Protein AF-A0A9P5LCA6-F1 (afdb_monomer)

Secondary structure (DSSP, 8-state):
-HHHHHHHHHHHTHHHHHHHTT--HHHHHHHHHHHHHHHHHHHHHHHHHHHHS-HHHHHHHHHHHHHHHHHHHHT-SSHHHHHHHHHHHHHHHHHHHHHHHHHHHHHS-TTTHHHHHHHHHHHHHHHHHHHHHHHHHHIIIIIIT---TTGGGTTHHHHHHHHHHHHHHHHHHHHHHHHHHHHTTS---GGGGHHHHHHHHHHHHHHHHHHHHH-STTS-THHHHHHHHHHHHHHHHHHHHHHHHHHHHHHHHHHHTT---

Radius of gyration: 21.6 Å; Cα contacts (8 Å, |Δi|>4): 327; chains: 1; bounding box: 55×34×64 Å

Sequence (261 aa):
MTATWASSAYSAGTTQIAEQYHVSTQVATLGTALFLFGFGIGPLLWAPLSEVYGRRFAVFVPMSIAICFSFGTATAKDFQTIMITRFFGAFFASAPVTNTGGVLGDLFSPAERGIAMAGYAMAVVSGPVIGPILGAIPIIFGEIRGWNAFVSTLPFLCILVGAILGAGANVYNQMLYNKAYHAAGDRAVPEKRLPPMMVGSVLFSGGQFLIGWTAQPEIHWIVPCIGLLLLGTGFFTIFQAALNYLLQITGFTNSLDGRAA

pLDDT: mean 85.1, std 10.66, range [38.12, 96.0]

Solvent-accessible surface area (backbone atoms only — not comparable to full-atom values): 12702 Å² total; per-residue (Å²): 66,69,54,42,21,59,47,29,23,50,61,52,42,28,64,58,51,7,62,76,64,76,44,53,55,72,60,35,46,42,44,43,50,37,19,54,49,22,36,65,52,20,37,73,54,32,45,60,47,20,71,76,72,35,58,66,59,37,26,54,55,33,41,55,52,16,50,56,23,50,51,45,41,74,70,43,90,48,68,64,48,33,40,53,23,30,20,53,18,23,23,27,35,20,17,45,68,55,41,44,64,57,52,45,59,73,74,36,56,85,83,50,29,61,48,57,51,51,53,48,50,52,48,37,55,49,15,51,71,47,19,30,58,63,40,31,40,48,44,42,35,19,68,66,58,65,37,54,77,72,64,20,50,52,57,58,52,30,27,52,52,12,32,51,50,16,50,51,53,47,52,52,50,50,54,53,46,53,55,54,26,65,73,56,72,74,47,83,62,57,71,77,45,46,62,59,29,57,53,13,49,53,37,23,54,51,9,51,50,42,30,68,73,36,53,50,70,90,45,65,72,64,54,29,39,51,13,36,19,31,28,22,20,9,50,44,26,30,56,50,34,50,53,56,35,48,57,41,52,48,54,49,53,42,56,75,70,65,68,78,120

Organism: NCBI:txid595255

Structure (mmCIF, N/CA/C/O backbone):
data_AF-A0A9P5LCA6-F1
#
_entry.id   AF-A0A9P5LCA6-F1
#
loop_
_atom_site.group_PDB
_atom_site.id
_atom_site.type_symbol
_atom_site.label_atom_id
_atom_site.label_alt_id
_atom_site.label_comp_id
_atom_site.label_asym_id
_atom_site.label_entity_id
_atom_site.label_seq_id
_atom_site.pdbx_PDB_ins_code
_atom_site.Cartn_x
_atom_site.Cartn_y
_atom_site.Cartn_z
_atom_site.occupancy
_atom_site.B_iso_or_equiv
_atom_site.auth_seq_id
_atom_site.auth_comp_id
_atom_site.auth_asym_id
_atom_site.auth_atom_id
_atom_site.pdbx_PDB_model_num
ATOM 1 N N . MET A 1 1 ? 6.794 1.326 -0.786 1.00 66.94 1 MET A N 1
ATOM 2 C CA . MET A 1 1 ? 5.489 0.653 -0.600 1.00 66.94 1 MET A CA 1
ATOM 3 C C . MET A 1 1 ? 5.072 0.551 0.869 1.00 66.94 1 MET A C 1
ATOM 5 O O . MET A 1 1 ? 3.936 0.869 1.168 1.00 66.94 1 MET A O 1
ATOM 9 N N . THR A 1 2 ? 5.945 0.148 1.800 1.00 76.50 2 THR A N 1
ATOM 10 C CA . THR A 1 2 ? 5.575 -0.079 3.219 1.00 76.50 2 THR A CA 1
ATOM 11 C C . THR A 1 2 ? 4.950 1.135 3.920 1.00 76.50 2 THR A C 1
ATOM 13 O O . THR A 1 2 ? 3.891 1.009 4.523 1.00 76.50 2 THR A O 1
ATOM 16 N N . ALA A 1 3 ? 5.547 2.326 3.806 1.00 83.25 3 ALA A N 1
ATOM 17 C CA . ALA A 1 3 ? 5.016 3.541 4.436 1.00 83.25 3 ALA A CA 1
ATOM 18 C C . ALA A 1 3 ? 3.675 3.987 3.826 1.00 83.25 3 ALA A C 1
ATOM 20 O O . ALA A 1 3 ? 2.747 4.350 4.544 1.00 83.25 3 ALA A O 1
ATOM 21 N N . THR A 1 4 ? 3.564 3.925 2.495 1.00 86.75 4 THR A N 1
ATOM 22 C CA . THR A 1 4 ? 2.358 4.336 1.761 1.00 86.75 4 THR A CA 1
ATOM 23 C C . THR A 1 4 ? 1.200 3.352 1.930 1.00 86.75 4 THR A C 1
ATOM 25 O O . THR A 1 4 ? 0.031 3.732 1.887 1.00 86.75 4 THR A O 1
ATOM 28 N N . TRP A 1 5 ? 1.521 2.087 2.192 1.00 88.62 5 TRP A N 1
ATOM 29 C CA . TRP A 1 5 ? 0.576 1.091 2.674 1.00 88.62 5 TRP A CA 1
ATOM 30 C C . TRP A 1 5 ? 0.087 1.407 4.088 1.00 88.62 5 TRP A C 1
ATOM 32 O O . TRP A 1 5 ? -1.111 1.478 4.340 1.00 88.62 5 TRP A O 1
ATOM 42 N N . ALA A 1 6 ? 1.022 1.601 5.022 1.00 86.88 6 ALA A N 1
ATOM 43 C CA . ALA A 1 6 ? 0.710 1.757 6.436 1.00 86.88 6 ALA A CA 1
ATOM 44 C C . ALA A 1 6 ? -0.183 2.975 6.718 1.00 86.88 6 ALA A C 1
ATOM 46 O O . ALA A 1 6 ? -1.006 2.920 7.634 1.00 86.88 6 ALA A O 1
ATOM 47 N N . SER A 1 7 ? -0.052 4.057 5.941 1.00 88.81 7 SER A N 1
ATOM 48 C CA . SER A 1 7 ? -0.937 5.224 6.031 1.00 88.81 7 SER A CA 1
ATOM 49 C C . SER A 1 7 ? -2.353 4.931 5.530 1.00 88.81 7 SER A C 1
ATOM 51 O O . SER A 1 7 ? -3.323 5.280 6.195 1.00 88.81 7 SER A O 1
ATOM 53 N N . SER A 1 8 ? -2.475 4.277 4.377 1.00 90.69 8 SER A N 1
ATOM 54 C CA . SER A 1 8 ? -3.749 4.080 3.683 1.00 90.69 8 SER A CA 1
ATOM 55 C C . SER A 1 8 ? -4.586 2.941 4.268 1.00 90.69 8 SER A C 1
ATOM 57 O O . SER A 1 8 ? -5.790 3.110 4.444 1.00 90.69 8 SER A O 1
ATOM 59 N N . ALA A 1 9 ? -3.972 1.823 4.660 1.00 89.25 9 ALA A N 1
ATOM 60 C CA . ALA A 1 9 ? -4.681 0.700 5.278 1.00 89.25 9 ALA A CA 1
ATOM 61 C C . ALA A 1 9 ? -5.334 1.081 6.619 1.00 89.25 9 ALA A C 1
ATOM 63 O O . ALA A 1 9 ? -6.420 0.606 6.931 1.00 89.25 9 ALA A O 1
ATOM 64 N N . TYR A 1 10 ? -4.710 1.988 7.381 1.00 90.31 10 TYR A N 1
ATOM 65 C CA . TYR A 1 10 ? -5.274 2.501 8.634 1.00 90.31 10 TYR A CA 1
ATOM 66 C C . TYR A 1 10 ? -6.600 3.238 8.412 1.00 90.31 10 TYR A C 1
ATOM 68 O O . TYR A 1 10 ? -7.525 3.094 9.205 1.00 90.31 10 TYR A O 1
ATOM 76 N N . SER A 1 11 ? -6.716 3.995 7.313 1.00 89.31 11 SER A N 1
ATOM 77 C CA . SER A 1 11 ? -7.908 4.805 7.036 1.00 89.31 11 SER A CA 1
ATOM 78 C C . SER A 1 11 ? -9.189 3.971 6.914 1.00 89.31 11 SER A C 1
ATOM 80 O O . SER A 1 11 ? -10.249 4.432 7.335 1.00 89.31 11 SER A O 1
ATOM 82 N N . ALA A 1 12 ? -9.080 2.726 6.436 1.00 89.31 12 ALA A N 1
ATOM 83 C CA . ALA A 1 12 ? -10.206 1.805 6.305 1.00 89.31 12 ALA A CA 1
ATOM 84 C C . ALA A 1 12 ? -10.814 1.397 7.657 1.00 89.31 12 ALA A C 1
ATOM 86 O O . ALA A 1 12 ? -12.008 1.134 7.719 1.00 89.31 12 ALA A O 1
ATOM 87 N N . GLY A 1 13 ? -10.008 1.379 8.725 1.00 88.00 13 GLY A N 1
ATOM 88 C CA . GLY A 1 13 ? -10.421 0.991 10.078 1.00 88.00 13 GLY A CA 1
ATOM 89 C C . GLY A 1 13 ? -10.681 2.167 11.022 1.00 88.00 13 GLY A C 1
ATOM 90 O O . GLY A 1 13 ? -10.700 1.985 12.236 1.00 88.00 13 GLY A O 1
ATOM 91 N N . THR A 1 14 ? -10.814 3.394 10.510 1.00 91.44 14 THR A N 1
ATOM 92 C CA . THR A 1 14 ? -10.908 4.593 11.366 1.00 91.44 14 THR A CA 1
ATOM 93 C C . THR A 1 14 ? -12.112 4.544 12.312 1.00 91.44 14 THR A C 1
ATOM 95 O O . THR A 1 14 ? -11.997 4.946 13.470 1.00 91.44 14 THR A O 1
ATOM 98 N N . THR A 1 15 ? -13.254 4.040 11.841 1.00 90.38 15 THR A N 1
ATOM 99 C CA . THR A 1 15 ? -14.481 3.922 12.644 1.00 90.38 15 THR A CA 1
ATOM 100 C C . THR A 1 15 ? -14.312 2.892 13.759 1.00 90.38 15 THR A C 1
ATOM 102 O O . THR A 1 15 ? -14.634 3.168 14.908 1.00 90.38 15 THR A O 1
ATOM 105 N N . GLN A 1 16 ? -13.697 1.756 13.446 1.00 90.75 16 GLN A N 1
ATOM 106 C CA . GLN A 1 16 ? -13.405 0.668 14.378 1.00 90.75 16 GLN A CA 1
ATOM 107 C C . GLN A 1 16 ? -12.473 1.121 15.496 1.00 90.75 16 GLN A C 1
ATOM 109 O O . GLN A 1 16 ? -12.700 0.844 16.669 1.00 90.75 16 GLN A O 1
ATOM 114 N N . ILE A 1 17 ? -11.429 1.867 15.136 1.00 91.19 17 ILE A N 1
ATOM 115 C CA . ILE A 1 17 ? -10.476 2.417 16.101 1.00 91.19 17 ILE A CA 1
ATOM 116 C C . ILE A 1 17 ? -11.166 3.447 17.001 1.00 91.19 17 ILE A C 1
ATOM 118 O O . ILE A 1 17 ? -10.901 3.487 18.202 1.00 91.19 17 ILE A O 1
ATOM 122 N N . ALA A 1 18 ? -12.059 4.268 16.441 1.00 93.12 18 ALA A N 1
ATOM 123 C CA . ALA A 1 18 ? -12.841 5.226 17.216 1.00 93.12 18 ALA A CA 1
ATOM 124 C C . ALA A 1 18 ? -13.709 4.519 18.273 1.00 93.12 18 ALA A C 1
ATOM 126 O O . ALA A 1 18 ? -13.697 4.912 19.440 1.00 93.12 18 ALA A O 1
ATOM 127 N N . GLU A 1 19 ? -14.383 3.433 17.890 1.00 91.75 19 GLU A N 1
ATOM 128 C CA . GLU A 1 19 ? -15.197 2.619 18.797 1.00 91.75 19 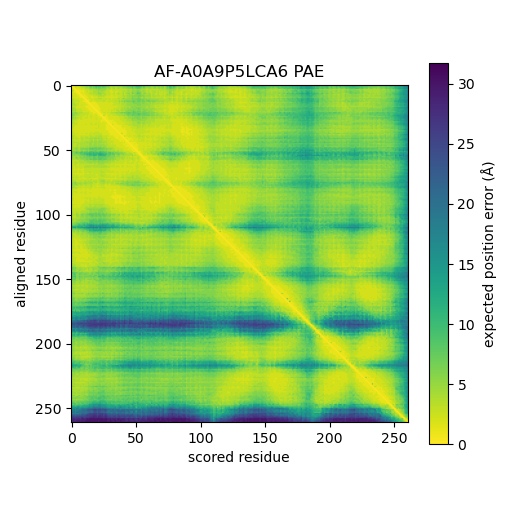GLU A CA 1
ATOM 129 C C . GLU A 1 19 ? -14.354 1.893 19.855 1.00 91.75 19 GLU A C 1
ATOM 131 O O . GLU A 1 19 ? -14.665 1.982 21.043 1.00 91.75 19 GLU A O 1
ATOM 136 N N . GLN A 1 20 ? -13.256 1.241 19.456 1.00 91.12 20 GLN A N 1
ATOM 137 C CA . GLN A 1 20 ? -12.393 0.460 20.350 1.00 91.12 20 GLN A CA 1
ATOM 138 C C . GLN A 1 20 ? -11.745 1.311 21.450 1.00 91.12 20 GLN A C 1
ATOM 140 O O . GLN A 1 20 ? -11.618 0.862 22.587 1.00 91.12 20 GLN A O 1
ATOM 145 N N . TYR A 1 21 ? -11.307 2.526 21.114 1.00 92.31 21 TYR A N 1
ATOM 146 C CA . TYR A 1 21 ? -10.645 3.428 22.062 1.00 92.31 21 TYR A CA 1
ATOM 147 C C . TYR A 1 21 ? -11.590 4.480 22.654 1.00 92.31 21 TYR A C 1
ATOM 149 O O . TYR A 1 21 ? -11.128 5.357 23.383 1.00 92.31 21 TYR A O 1
ATOM 157 N N . HIS A 1 22 ? -12.894 4.396 22.364 1.00 92.44 22 HIS A N 1
ATOM 158 C CA . HIS A 1 22 ? -13.919 5.335 22.827 1.00 92.44 22 HIS A CA 1
ATOM 159 C C . HIS A 1 22 ? -13.576 6.809 22.536 1.00 92.44 22 HIS A C 1
ATOM 161 O O . HIS A 1 22 ? -13.761 7.692 23.375 1.00 92.44 22 HIS A O 1
ATOM 167 N N . VAL A 1 23 ? -13.064 7.081 21.334 1.00 94.12 23 VAL A N 1
ATOM 168 C CA . VAL A 1 23 ? -12.727 8.431 20.861 1.00 94.12 23 VAL A CA 1
ATOM 169 C C . VAL A 1 23 ? -13.610 8.827 19.682 1.00 94.12 23 VAL A C 1
ATOM 171 O O . VAL A 1 23 ? -14.174 7.984 18.994 1.00 94.12 23 VAL A O 1
ATOM 174 N N . SER A 1 24 ? -13.723 10.128 19.409 1.00 94.06 24 SER A N 1
ATOM 175 C CA . SER A 1 24 ? -14.467 10.598 18.236 1.00 94.06 24 SER A CA 1
ATOM 176 C C . SER A 1 24 ? -13.784 10.175 16.933 1.00 94.06 24 SER A C 1
ATOM 178 O O . SER A 1 24 ? -12.554 10.125 16.865 1.00 94.06 24 SER A O 1
ATOM 180 N N . THR A 1 25 ? -14.545 9.973 15.855 1.00 91.12 25 THR A N 1
ATOM 181 C CA . THR A 1 25 ? -13.988 9.628 14.533 1.00 91.12 25 THR A CA 1
ATOM 182 C C . THR A 1 25 ? -12.967 10.665 14.055 1.00 91.12 25 THR A C 1
ATOM 184 O O . THR A 1 25 ? -11.945 10.305 13.480 1.00 91.12 25 THR A O 1
ATOM 187 N N . GLN A 1 26 ? -13.173 11.951 14.366 1.00 92.62 26 GLN A N 1
AT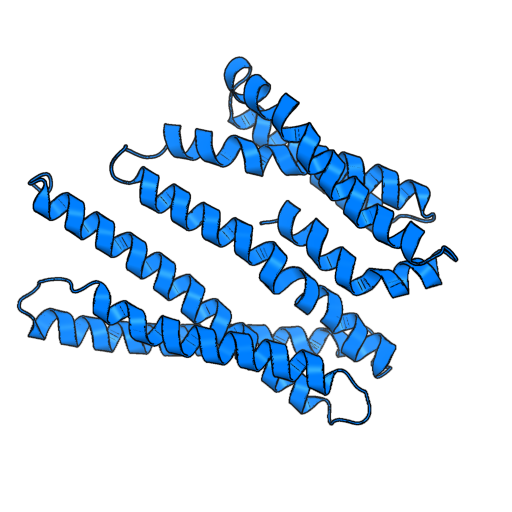OM 188 C CA . GLN A 1 26 ? -12.207 13.017 14.066 1.00 92.62 26 GLN A CA 1
ATOM 189 C C . GLN A 1 26 ? -10.875 12.792 14.797 1.00 92.62 26 GLN A C 1
ATOM 191 O O . GLN A 1 26 ? -9.808 12.969 14.215 1.00 92.62 26 GLN A O 1
ATOM 196 N N . VAL A 1 27 ? -10.919 12.336 16.049 1.00 92.56 27 VAL A N 1
ATOM 197 C CA . VAL A 1 27 ? -9.713 12.013 16.819 1.00 92.56 27 VAL A CA 1
ATOM 198 C C . VAL A 1 27 ? -9.035 10.775 16.233 1.00 92.56 27 VAL A C 1
ATOM 200 O O . VAL A 1 27 ? -7.827 10.796 16.041 1.00 92.56 27 VAL A O 1
ATOM 203 N N . ALA A 1 28 ? -9.784 9.749 15.819 1.00 92.25 28 ALA A N 1
ATOM 204 C CA . ALA A 1 28 ? -9.216 8.585 15.134 1.00 92.25 28 ALA A CA 1
ATOM 205 C C . ALA A 1 28 ? -8.535 8.947 13.795 1.00 92.25 28 ALA A C 1
ATOM 207 O O . ALA A 1 28 ? -7.439 8.458 13.507 1.00 92.25 28 ALA A O 1
ATOM 208 N N . THR A 1 29 ? -9.097 9.878 13.006 1.00 92.88 29 THR A N 1
ATOM 209 C CA . THR A 1 29 ? -8.448 10.356 11.763 1.00 92.88 29 THR A CA 1
ATOM 210 C C . THR A 1 29 ? -7.092 11.026 12.012 1.00 92.88 29 THR A C 1
ATOM 212 O O . THR A 1 29 ? -6.220 10.988 11.135 1.00 92.88 29 THR A O 1
ATOM 215 N N . LEU A 1 30 ? -6.861 11.555 13.222 1.00 92.38 30 LEU A N 1
ATOM 216 C CA . LEU A 1 30 ? -5.581 12.140 13.622 1.00 92.38 30 LEU A CA 1
ATOM 217 C C . LEU A 1 30 ? -4.432 11.125 13.527 1.00 92.38 30 LEU A C 1
ATOM 219 O O . LEU A 1 30 ? -3.312 11.513 13.212 1.00 92.38 30 LEU A O 1
ATOM 223 N N . GLY A 1 31 ? -4.696 9.824 13.699 1.00 91.81 31 GLY A N 1
ATOM 224 C CA . GLY A 1 31 ? -3.693 8.770 13.511 1.00 91.81 31 GLY A CA 1
ATOM 225 C C . GLY A 1 31 ? -3.162 8.673 12.072 1.00 91.81 31 GLY A C 1
ATOM 226 O O . GLY A 1 31 ? -1.984 8.369 11.862 1.00 91.81 31 GLY A O 1
ATOM 227 N N . THR A 1 32 ? -3.992 8.984 11.071 1.00 92.62 32 THR A N 1
ATOM 228 C CA . THR A 1 32 ? -3.554 9.099 9.668 1.00 92.62 32 THR A CA 1
ATOM 229 C C . THR A 1 32 ? -2.847 10.430 9.432 1.00 92.62 32 THR A C 1
ATOM 231 O O . THR A 1 32 ? -1.788 10.458 8.808 1.00 92.62 32 THR A O 1
ATOM 234 N N . ALA A 1 33 ? -3.389 11.527 9.967 1.00 94.06 33 ALA A N 1
ATOM 235 C CA . ALA A 1 33 ? -2.814 12.860 9.798 1.00 94.06 33 ALA A CA 1
ATOM 236 C C . ALA A 1 33 ? -1.403 12.967 10.401 1.00 94.06 33 ALA A C 1
ATOM 238 O O . ALA A 1 33 ? -0.489 13.438 9.731 1.00 94.06 33 ALA A O 1
ATOM 239 N N . LEU A 1 34 ? -1.193 12.459 11.620 1.00 94.31 34 LEU A N 1
ATOM 240 C CA . LEU A 1 34 ? 0.119 12.426 12.275 1.00 94.31 34 LEU A CA 1
ATOM 241 C C . LEU A 1 34 ? 1.116 11.531 11.541 1.00 94.31 34 LEU A C 1
ATOM 243 O O . LEU A 1 34 ? 2.300 11.857 11.483 1.00 94.31 34 LEU A O 1
ATOM 247 N N . PHE A 1 35 ? 0.646 10.432 10.945 1.00 94.56 35 PHE A N 1
ATOM 248 C CA . PHE A 1 35 ? 1.485 9.604 10.085 1.00 94.56 35 PHE A CA 1
ATOM 249 C C . PHE A 1 35 ? 1.960 10.411 8.869 1.00 94.56 35 PHE A C 1
ATOM 251 O O . PHE A 1 35 ? 3.152 10.466 8.585 1.00 94.56 35 PHE A O 1
ATOM 258 N N . LEU A 1 36 ? 1.053 11.094 8.165 1.00 93.81 36 LEU A N 1
ATOM 259 C CA . LEU A 1 36 ? 1.418 11.930 7.017 1.00 93.81 36 LEU A CA 1
ATOM 260 C C . LEU A 1 36 ? 2.311 13.111 7.417 1.00 93.81 36 LEU A C 1
ATOM 262 O O . LEU A 1 36 ? 3.236 13.449 6.686 1.00 93.81 36 LEU A O 1
ATOM 266 N N . PHE A 1 37 ? 2.083 13.693 8.593 1.00 95.31 37 PHE A N 1
ATOM 267 C CA . PHE A 1 37 ? 2.907 14.769 9.134 1.00 95.31 37 PHE A CA 1
ATOM 268 C C . PHE A 1 37 ? 4.338 14.300 9.426 1.00 95.31 37 PHE A C 1
ATOM 270 O O . PHE A 1 37 ? 5.294 14.905 8.944 1.00 95.31 37 PHE A O 1
ATOM 277 N N . GLY A 1 38 ? 4.503 13.174 10.130 1.00 94.88 38 GLY A N 1
ATOM 278 C CA . GLY A 1 38 ? 5.816 12.561 10.352 1.00 94.88 38 GLY A CA 1
ATOM 279 C C . GLY A 1 38 ? 6.504 12.186 9.037 1.00 94.88 38 GLY A C 1
ATOM 280 O O . GLY A 1 38 ? 7.690 12.464 8.856 1.00 94.88 38 GLY A O 1
ATOM 281 N N . PHE A 1 39 ? 5.746 11.639 8.083 1.00 93.12 39 PHE A N 1
ATOM 282 C CA . PHE A 1 39 ? 6.236 11.324 6.742 1.00 93.12 39 PHE A CA 1
ATOM 283 C C . PHE A 1 39 ? 6.656 12.565 5.939 1.00 93.12 39 PHE A C 1
ATOM 285 O O . PHE A 1 39 ? 7.555 12.463 5.115 1.00 93.12 39 PHE A O 1
ATOM 292 N N . GLY A 1 40 ? 6.032 13.725 6.164 1.00 93.38 40 GLY A N 1
ATOM 293 C CA . GLY A 1 40 ? 6.394 14.989 5.518 1.00 93.38 40 GLY A CA 1
ATOM 294 C C . GLY A 1 40 ? 7.640 15.647 6.118 1.00 93.38 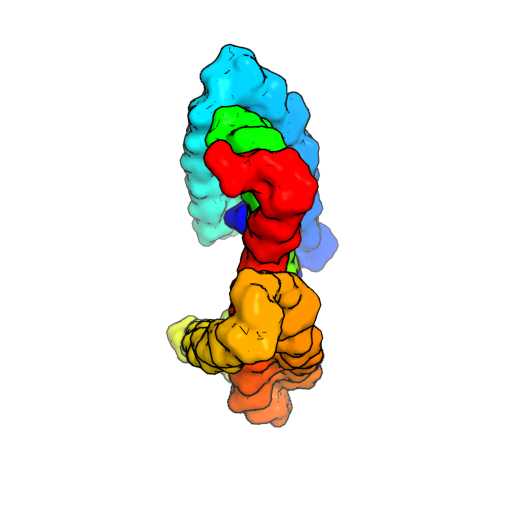40 GLY A C 1
ATOM 295 O O . GLY A 1 40 ? 8.432 16.231 5.384 1.00 93.38 40 GLY A O 1
ATOM 296 N N . ILE A 1 41 ? 7.850 15.519 7.433 1.00 95.12 41 ILE A N 1
ATOM 297 C CA . ILE A 1 41 ? 9.031 16.080 8.113 1.00 95.12 41 ILE A CA 1
ATOM 298 C C . ILE A 1 41 ? 10.267 15.206 7.895 1.00 95.12 41 ILE A C 1
ATOM 300 O O . ILE A 1 41 ? 11.360 15.728 7.695 1.00 95.12 41 ILE A O 1
ATOM 304 N N . GLY A 1 42 ? 10.116 13.881 7.926 1.00 93.75 42 GLY A N 1
ATOM 305 C CA . GLY A 1 42 ? 11.243 12.951 7.833 1.00 93.75 42 GLY A CA 1
ATOM 306 C C . GLY A 1 42 ? 12.199 13.203 6.654 1.00 93.75 42 GLY A C 1
ATOM 307 O O . GLY A 1 42 ? 13.406 13.271 6.894 1.00 93.75 42 GLY A O 1
ATOM 308 N N . PRO A 1 43 ? 11.724 13.426 5.413 1.00 93.19 43 PRO A N 1
ATOM 309 C CA . PRO A 1 43 ? 12.575 13.724 4.264 1.00 93.19 43 PRO A CA 1
ATOM 310 C C . PRO A 1 43 ? 13.530 14.904 4.484 1.00 93.19 43 PRO A C 1
ATOM 312 O O . PRO A 1 43 ? 14.654 14.860 3.990 1.00 93.19 43 PRO A O 1
ATOM 315 N N . LEU A 1 44 ? 13.128 15.917 5.267 1.00 94.12 44 LEU A N 1
ATOM 316 C CA . LEU A 1 44 ? 13.960 17.087 5.581 1.00 94.12 44 LEU A CA 1
ATOM 317 C C . LEU A 1 44 ? 15.214 16.714 6.380 1.00 94.12 44 LEU A C 1
ATOM 319 O O . LEU A 1 44 ? 16.243 17.369 6.246 1.00 94.12 44 LEU A O 1
ATOM 323 N N . LEU A 1 45 ? 15.135 15.662 7.198 1.00 93.44 45 LEU A N 1
ATOM 324 C CA . LEU A 1 45 ? 16.274 15.137 7.945 1.00 93.44 45 LEU A CA 1
ATOM 325 C C . LEU A 1 45 ? 17.023 14.072 7.138 1.00 93.44 45 LEU A C 1
ATOM 327 O O . LEU A 1 45 ? 18.248 14.101 7.046 1.00 93.44 45 LEU A O 1
ATOM 331 N N . TRP A 1 46 ? 16.298 13.109 6.565 1.00 92.56 46 TRP A N 1
ATOM 332 C CA . TRP A 1 46 ? 16.912 11.915 5.985 1.00 92.56 46 TRP A CA 1
ATOM 333 C C . TRP A 1 46 ? 17.598 12.161 4.646 1.00 92.56 46 TRP A C 1
ATOM 335 O O . TRP A 1 46 ? 18.585 11.478 4.372 1.00 92.56 46 TRP A O 1
ATOM 345 N N . ALA A 1 47 ? 17.125 13.124 3.847 1.00 91.12 47 ALA A N 1
ATOM 346 C CA . ALA A 1 47 ? 17.772 13.489 2.591 1.00 91.12 47 ALA A CA 1
ATOM 347 C C . ALA A 1 47 ? 19.213 13.994 2.809 1.00 91.12 47 ALA A C 1
ATOM 349 O O . ALA A 1 47 ? 20.129 13.316 2.335 1.00 91.12 47 ALA A O 1
ATOM 350 N N . PRO A 1 48 ? 19.468 15.081 3.575 1.00 92.06 48 PRO A N 1
ATOM 351 C CA . PRO A 1 48 ? 20.832 15.574 3.787 1.00 92.06 48 PRO A CA 1
ATOM 352 C C . PRO A 1 48 ? 21.695 14.578 4.569 1.00 92.06 48 PRO A C 1
ATOM 354 O O . PRO A 1 48 ? 22.875 14.400 4.269 1.00 92.06 48 PRO A O 1
ATOM 357 N N . LEU A 1 49 ? 21.112 13.860 5.537 1.00 90.62 49 LEU A N 1
ATOM 358 C CA . LEU A 1 49 ? 21.844 12.846 6.296 1.00 90.62 49 LEU A CA 1
ATOM 359 C C . LEU A 1 49 ? 22.365 11.718 5.388 1.00 90.62 49 LEU A C 1
ATOM 361 O O . LEU A 1 49 ? 23.455 11.195 5.623 1.00 90.62 49 LEU A O 1
ATOM 365 N N . SER A 1 50 ? 21.615 11.366 4.337 1.00 92.94 50 SER A N 1
ATOM 366 C CA . SER A 1 50 ? 22.029 10.350 3.365 1.00 92.94 50 SER A CA 1
ATOM 367 C C . SER A 1 50 ? 23.220 10.771 2.503 1.00 92.94 50 SER A C 1
ATOM 369 O O . SER A 1 50 ? 23.967 9.901 2.054 1.00 92.94 50 SER A O 1
ATOM 371 N N . GLU A 1 51 ? 23.417 12.076 2.303 1.00 89.50 51 GLU A N 1
ATOM 372 C CA . GLU A 1 51 ? 24.518 12.630 1.510 1.00 89.50 51 GLU A CA 1
ATOM 373 C C . GLU A 1 51 ? 25.814 12.716 2.322 1.00 89.50 51 GLU A C 1
ATOM 375 O O . GLU A 1 51 ? 26.886 12.430 1.797 1.00 89.50 51 GLU A O 1
ATOM 380 N N . VAL A 1 52 ? 25.722 13.038 3.617 1.00 91.50 52 VAL A N 1
ATOM 381 C CA . VAL A 1 52 ? 26.898 13.202 4.490 1.00 91.50 52 VAL A CA 1
ATOM 382 C C . VAL A 1 52 ? 27.394 11.870 5.059 1.00 91.50 52 VAL A C 1
ATOM 384 O O . VAL A 1 52 ? 28.593 11.604 5.064 1.00 91.50 52 VAL A O 1
ATOM 387 N N . TYR A 1 53 ? 26.485 11.017 5.543 1.00 85.88 53 TYR A N 1
ATOM 388 C CA . TYR A 1 53 ? 26.832 9.769 6.247 1.00 85.88 53 TYR A CA 1
ATOM 389 C C . TYR A 1 53 ? 26.681 8.512 5.379 1.00 85.88 53 TYR A C 1
ATOM 391 O O . TYR A 1 53 ? 26.923 7.391 5.834 1.00 85.88 53 TYR A O 1
ATOM 399 N N . GLY A 1 54 ? 26.288 8.691 4.118 1.00 86.81 54 GLY A N 1
ATOM 400 C CA . GLY A 1 54 ? 26.108 7.622 3.149 1.00 86.81 54 GLY A CA 1
ATOM 401 C C . GLY A 1 54 ? 24.702 7.016 3.144 1.00 86.81 54 GLY A C 1
ATOM 402 O O . GLY A 1 54 ? 24.034 6.831 4.168 1.00 86.81 54 GLY A O 1
ATOM 403 N N . ARG A 1 55 ? 24.257 6.634 1.941 1.00 86.50 55 ARG A N 1
ATOM 404 C CA . ARG A 1 55 ? 22.871 6.216 1.681 1.00 86.50 55 ARG A CA 1
ATOM 405 C C . ARG A 1 55 ? 22.466 4.908 2.361 1.00 86.50 55 ARG A C 1
ATOM 407 O O . ARG A 1 55 ? 21.305 4.747 2.720 1.00 86.50 55 ARG A O 1
ATOM 414 N N . ARG A 1 56 ? 23.402 3.972 2.566 1.00 87.44 56 ARG A N 1
ATOM 415 C CA . ARG A 1 56 ? 23.107 2.661 3.177 1.00 87.44 56 ARG A CA 1
ATOM 416 C C . ARG A 1 56 ? 22.603 2.819 4.613 1.00 87.44 56 ARG A C 1
ATOM 418 O O . ARG A 1 56 ? 21.533 2.313 4.947 1.00 87.44 56 ARG A O 1
ATOM 425 N N . PHE A 1 57 ? 23.341 3.540 5.454 1.00 86.88 57 PHE A N 1
ATOM 426 C CA . PHE A 1 57 ? 22.964 3.732 6.857 1.00 86.88 57 PHE A CA 1
ATOM 427 C C . PHE A 1 57 ? 21.695 4.573 6.998 1.00 86.88 57 PHE A C 1
ATOM 429 O O . PHE A 1 57 ? 20.811 4.212 7.774 1.00 86.88 57 PHE A O 1
ATOM 436 N N . ALA A 1 58 ? 21.557 5.614 6.172 1.00 87.94 58 ALA A N 1
ATOM 437 C CA . ALA A 1 58 ? 20.378 6.474 6.142 1.00 87.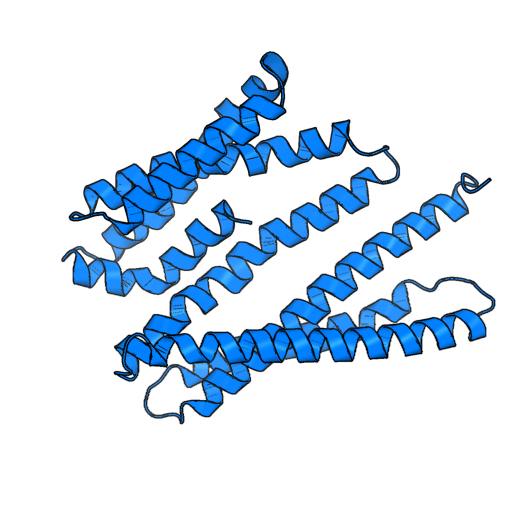94 58 ALA A CA 1
ATOM 438 C C . ALA A 1 58 ? 19.086 5.768 5.677 1.00 87.94 58 ALA A C 1
ATOM 440 O O . ALA A 1 58 ? 18.005 6.333 5.812 1.00 87.94 58 ALA A O 1
ATOM 441 N N . VAL A 1 59 ? 19.166 4.546 5.135 1.00 87.81 59 VAL A N 1
ATOM 442 C CA . VAL A 1 59 ? 17.995 3.739 4.750 1.00 87.81 59 VAL A CA 1
ATOM 443 C C . VAL A 1 59 ? 17.747 2.605 5.742 1.00 87.81 59 VAL A C 1
ATOM 445 O O . VAL A 1 59 ? 16.639 2.485 6.264 1.00 87.81 59 VAL A O 1
ATOM 448 N N . PHE A 1 60 ? 18.758 1.781 6.035 1.00 89.81 60 PHE A N 1
ATOM 449 C CA . PHE A 1 60 ? 18.563 0.566 6.833 1.00 89.81 60 PHE A CA 1
ATOM 450 C C . PHE A 1 60 ? 18.280 0.846 8.313 1.00 89.81 60 PHE A C 1
ATOM 452 O O . PHE A 1 60 ? 17.452 0.159 8.908 1.00 89.81 60 PHE A O 1
ATOM 459 N N . VAL A 1 61 ? 18.930 1.848 8.918 1.00 92.00 61 VAL A N 1
ATOM 460 C CA . VAL A 1 61 ? 18.736 2.142 10.349 1.00 92.00 61 VAL A CA 1
ATOM 461 C C . VAL A 1 61 ? 17.331 2.698 10.619 1.00 92.00 61 VAL A C 1
ATOM 463 O O . VAL A 1 61 ? 16.623 2.105 11.438 1.00 92.00 61 VAL A O 1
ATOM 466 N N . PRO A 1 62 ? 16.854 3.746 9.912 1.00 93.00 62 PRO A N 1
ATOM 467 C CA . PRO A 1 62 ? 15.481 4.220 10.078 1.00 93.00 62 PRO A CA 1
ATOM 468 C C . PRO A 1 62 ? 14.444 3.145 9.748 1.00 93.00 62 PRO A C 1
ATOM 470 O O . PRO A 1 62 ? 13.445 3.024 10.449 1.00 93.00 62 PRO A O 1
ATOM 473 N N . MET A 1 63 ? 14.686 2.310 8.733 1.00 91.25 63 MET A N 1
ATOM 474 C CA . MET A 1 63 ? 13.765 1.227 8.386 1.00 91.25 63 MET A CA 1
ATOM 475 C C . MET A 1 63 ? 13.568 0.238 9.544 1.00 91.25 63 MET A C 1
ATOM 477 O O . MET A 1 63 ? 12.430 -0.107 9.857 1.00 91.25 63 MET A O 1
ATOM 481 N N . SER A 1 64 ? 14.642 -0.176 10.218 1.00 92.50 64 SER A N 1
ATOM 482 C CA . SER A 1 64 ? 14.555 -1.059 11.389 1.00 92.50 64 SER A CA 1
ATOM 483 C C . SER A 1 64 ? 13.781 -0.414 12.540 1.00 92.50 64 SER A C 1
ATOM 485 O O . SER A 1 64 ? 12.935 -1.054 13.161 1.00 92.50 64 SER A O 1
ATOM 487 N N . ILE A 1 65 ? 14.007 0.879 12.788 1.00 94.56 65 ILE A N 1
ATOM 488 C CA . ILE A 1 65 ? 13.287 1.632 13.823 1.00 94.56 65 ILE A CA 1
ATOM 489 C C . ILE A 1 65 ? 11.793 1.741 13.476 1.00 94.56 65 ILE A C 1
ATOM 491 O O . ILE A 1 65 ? 10.937 1.533 14.336 1.00 94.56 65 ILE A O 1
ATOM 495 N N . ALA A 1 66 ? 11.458 1.999 12.210 1.00 94.06 66 ALA A N 1
ATOM 496 C CA . ALA A 1 66 ? 10.076 2.054 11.741 1.00 94.06 66 ALA A CA 1
ATOM 497 C C . ALA A 1 66 ? 9.335 0.718 11.922 1.00 94.06 66 ALA A C 1
ATOM 499 O O . ALA A 1 66 ? 8.143 0.713 12.241 1.00 94.06 66 ALA A O 1
ATOM 500 N N . ILE A 1 67 ? 10.031 -0.415 11.767 1.00 92.38 67 ILE A N 1
ATOM 501 C CA . ILE A 1 67 ? 9.476 -1.744 12.057 1.00 92.38 67 ILE A CA 1
ATOM 502 C C . ILE A 1 67 ? 9.124 -1.853 13.545 1.00 92.38 67 ILE A C 1
ATOM 504 O O . ILE A 1 67 ? 7.998 -2.226 13.870 1.00 92.38 67 ILE A O 1
ATOM 508 N N . CYS A 1 68 ? 10.023 -1.455 14.451 1.00 94.25 68 CYS A N 1
ATOM 509 C CA . CYS A 1 68 ? 9.748 -1.455 15.893 1.00 94.25 68 CYS A CA 1
ATOM 510 C C . CYS A 1 68 ? 8.523 -0.600 16.253 1.00 94.25 68 CYS A C 1
ATOM 512 O O . CYS A 1 68 ? 7.659 -1.041 17.009 1.00 94.25 68 CYS A O 1
ATOM 514 N N . PHE A 1 69 ? 8.398 0.595 15.669 1.00 95.12 69 PHE A N 1
ATOM 515 C CA . PHE A 1 69 ? 7.220 1.443 15.877 1.00 95.12 69 PHE A CA 1
ATOM 516 C C . PHE A 1 69 ? 5.938 0.841 15.297 1.00 95.12 69 PHE A C 1
ATOM 518 O O . PHE A 1 69 ? 4.876 1.003 15.893 1.00 95.12 69 PHE A O 1
ATOM 525 N N . SER A 1 70 ? 6.028 0.098 14.190 1.00 92.12 70 SER A N 1
ATOM 526 C CA . SER A 1 70 ? 4.880 -0.619 13.619 1.00 92.12 70 SER A CA 1
ATOM 527 C C . SER A 1 70 ? 4.364 -1.704 14.570 1.00 92.12 70 SER A C 1
ATOM 529 O O . SER A 1 70 ? 3.154 -1.825 14.758 1.00 92.12 70 SER A O 1
ATOM 531 N N . PHE A 1 71 ? 5.264 -2.438 15.238 1.00 92.69 71 PHE A N 1
ATOM 532 C CA . PHE A 1 71 ? 4.886 -3.346 16.329 1.00 92.69 71 PHE A CA 1
ATOM 533 C C . PHE A 1 71 ? 4.279 -2.589 17.515 1.00 92.69 71 PHE A C 1
ATOM 535 O O . PHE A 1 71 ? 3.265 -3.024 18.054 1.00 92.69 71 PHE A O 1
ATOM 542 N N . GLY A 1 72 ? 4.834 -1.425 17.865 1.00 92.88 72 GLY A N 1
ATOM 543 C CA . GLY A 1 72 ? 4.282 -0.555 18.905 1.00 92.88 72 GLY A CA 1
ATOM 544 C C . GLY A 1 72 ? 2.836 -0.128 18.633 1.00 92.88 72 GLY A C 1
ATOM 545 O O . GLY A 1 72 ? 2.018 -0.141 19.549 1.00 92.88 72 GLY A O 1
ATOM 546 N N . THR A 1 73 ? 2.492 0.182 17.378 1.00 92.00 73 THR A N 1
ATOM 547 C CA . THR A 1 73 ? 1.104 0.465 16.981 1.00 92.00 73 THR A CA 1
ATOM 548 C C . THR A 1 73 ? 0.207 -0.767 17.129 1.00 92.00 73 THR A C 1
ATOM 550 O O . THR A 1 73 ? -0.930 -0.632 17.570 1.00 92.00 73 THR A O 1
ATOM 553 N N . ALA A 1 74 ? 0.703 -1.965 16.803 1.00 89.88 74 ALA A N 1
ATOM 554 C CA . ALA A 1 74 ? -0.071 -3.205 16.905 1.00 89.88 74 ALA A CA 1
ATOM 555 C C . ALA A 1 74 ? -0.360 -3.629 18.359 1.00 89.88 74 ALA A C 1
ATOM 557 O O . ALA A 1 74 ? -1.391 -4.238 18.626 1.00 89.88 74 ALA A O 1
ATOM 558 N N . THR A 1 75 ? 0.528 -3.306 19.303 1.00 92.38 75 THR A N 1
ATOM 559 C CA . THR A 1 75 ? 0.379 -3.652 20.730 1.00 92.38 75 THR A CA 1
ATOM 560 C C . THR A 1 75 ? -0.155 -2.502 21.591 1.00 92.38 75 THR A C 1
ATOM 562 O O . THR A 1 75 ? -0.073 -2.564 22.820 1.00 92.38 75 THR A O 1
ATOM 565 N N . ALA A 1 76 ? -0.646 -1.425 20.977 1.00 92.12 76 ALA A N 1
ATOM 566 C CA . ALA A 1 76 ? -1.065 -0.223 21.687 1.00 92.12 76 ALA A CA 1
ATOM 567 C C . ALA A 1 76 ? -2.308 -0.472 22.560 1.00 92.12 76 ALA A C 1
ATOM 569 O O . ALA A 1 76 ? -3.338 -0.954 22.088 1.00 92.12 76 ALA A O 1
ATOM 570 N N . LYS A 1 77 ? -2.227 -0.097 23.841 1.00 91.38 77 LYS A N 1
ATOM 571 C CA . LYS A 1 77 ? -3.336 -0.227 24.806 1.00 91.38 77 LYS A CA 1
ATOM 572 C C . LYS A 1 77 ? -4.174 1.041 24.936 1.00 91.38 77 LYS A C 1
ATOM 574 O O . LYS A 1 77 ? -5.249 1.012 25.521 1.00 91.38 77 LYS A O 1
ATOM 579 N N . ASP A 1 78 ? -3.685 2.137 24.378 1.00 92.81 78 ASP A N 1
ATOM 580 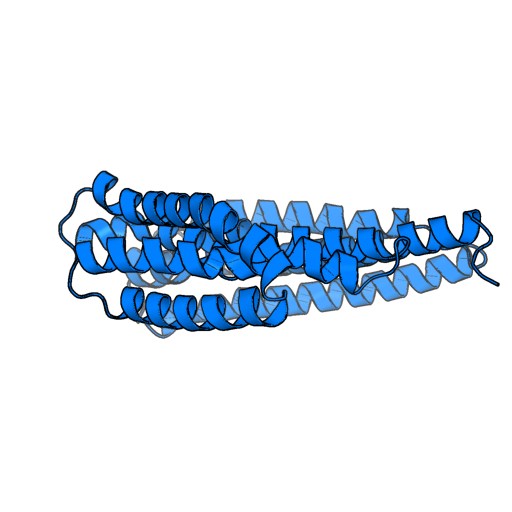C CA . ASP A 1 78 ? -4.282 3.458 24.456 1.00 92.81 78 ASP A CA 1
ATOM 581 C C . ASP A 1 78 ? -4.085 4.212 23.133 1.00 92.81 78 ASP A C 1
ATOM 583 O O . ASP A 1 78 ? -3.173 3.931 22.346 1.00 92.81 78 ASP A O 1
ATOM 587 N N . PHE A 1 79 ? -4.953 5.193 22.889 1.00 92.06 79 PHE A N 1
ATOM 588 C CA . PHE A 1 79 ? -4.931 5.959 21.647 1.00 92.06 79 PHE A CA 1
ATOM 589 C C . PHE A 1 79 ? -3.694 6.870 21.529 1.00 92.06 79 PHE A C 1
ATOM 591 O O . PHE A 1 79 ? -3.224 7.143 20.424 1.00 92.06 79 PHE A O 1
ATOM 598 N N . GLN A 1 80 ? -3.113 7.313 22.649 1.00 93.62 80 GLN A N 1
ATOM 599 C CA . GLN A 1 80 ? -1.920 8.167 22.643 1.00 93.62 80 GLN A CA 1
ATOM 600 C C . GLN A 1 80 ? -0.698 7.408 22.123 1.00 93.62 80 GLN A C 1
ATOM 602 O O . GLN A 1 80 ? 0.044 7.925 21.286 1.00 93.62 80 GLN A O 1
ATOM 607 N N . THR A 1 81 ? -0.541 6.151 22.531 1.00 94.06 81 THR A N 1
ATOM 608 C CA . THR A 1 81 ? 0.479 5.238 22.022 1.00 94.06 81 THR A CA 1
ATOM 609 C C . THR A 1 81 ? 0.333 5.048 20.515 1.00 94.06 81 THR A C 1
ATOM 611 O O . THR A 1 81 ? 1.336 5.108 19.801 1.00 94.06 81 THR A O 1
ATOM 614 N N . ILE A 1 82 ? -0.891 4.908 19.988 1.00 93.69 82 ILE A N 1
ATOM 615 C CA . ILE A 1 82 ? -1.120 4.866 18.532 1.00 93.69 82 ILE A CA 1
ATOM 616 C C . ILE A 1 82 ? -0.623 6.156 17.876 1.00 93.69 82 ILE A C 1
ATOM 618 O O . ILE A 1 82 ? 0.140 6.092 16.916 1.00 93.69 82 ILE A O 1
ATOM 622 N N . MET A 1 83 ? -0.996 7.328 18.391 1.00 94.44 83 MET A N 1
ATOM 623 C CA . MET A 1 83 ? -0.573 8.610 17.814 1.00 94.44 83 MET A CA 1
ATOM 624 C C . MET A 1 83 ? 0.954 8.760 17.766 1.00 94.44 83 MET A C 1
ATOM 626 O O . MET A 1 83 ? 1.515 9.082 16.716 1.00 94.44 83 MET A O 1
ATOM 630 N N . ILE A 1 84 ? 1.632 8.479 18.881 1.00 95.31 84 ILE A N 1
ATOM 631 C CA . ILE A 1 84 ? 3.090 8.608 19.007 1.00 95.31 84 ILE A CA 1
ATOM 632 C C . ILE A 1 84 ? 3.797 7.607 18.091 1.00 95.31 84 ILE A C 1
ATOM 634 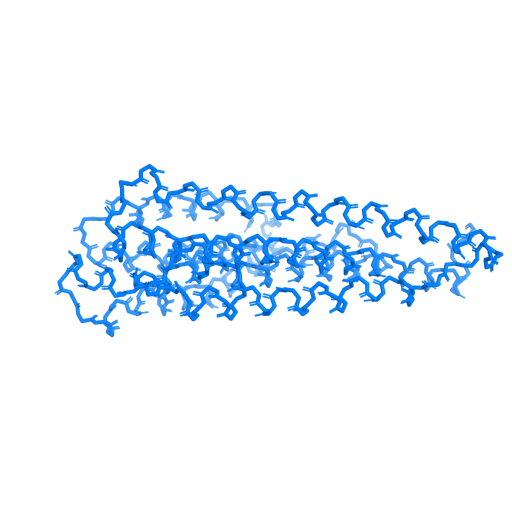O O . ILE A 1 84 ? 4.675 7.982 17.310 1.00 95.31 84 ILE A O 1
ATOM 638 N N . THR A 1 85 ? 3.402 6.332 18.155 1.00 95.81 85 THR A N 1
ATOM 639 C CA . THR A 1 85 ? 4.037 5.274 17.357 1.00 95.81 85 THR A CA 1
ATOM 640 C C . THR A 1 85 ? 3.820 5.480 15.864 1.00 95.81 85 THR A C 1
ATOM 642 O O . THR A 1 85 ? 4.731 5.220 15.083 1.00 95.81 85 THR A O 1
ATOM 645 N N . ARG A 1 86 ? 2.672 6.027 15.449 1.00 94.75 86 ARG A N 1
ATOM 646 C CA . ARG A 1 86 ? 2.413 6.354 14.044 1.00 94.75 86 ARG A CA 1
ATOM 647 C C . ARG A 1 86 ? 3.215 7.549 13.550 1.00 94.75 86 ARG A C 1
ATOM 649 O O . ARG A 1 86 ? 3.727 7.479 12.436 1.00 94.75 86 ARG A O 1
ATOM 656 N N . PHE A 1 87 ? 3.374 8.603 14.354 1.00 96.00 87 PHE A N 1
ATOM 657 C CA . PHE A 1 87 ? 4.220 9.743 13.987 1.00 96.00 87 PHE A CA 1
ATOM 658 C C . PHE A 1 87 ? 5.674 9.309 13.777 1.00 96.00 87 PHE A C 1
ATOM 660 O O . PHE A 1 87 ? 6.229 9.506 12.695 1.00 96.00 87 PHE A O 1
ATOM 667 N N . PHE A 1 88 ? 6.282 8.667 14.780 1.00 95.75 88 PHE A N 1
ATOM 668 C CA . PHE A 1 88 ? 7.675 8.232 14.679 1.00 95.75 88 PHE A CA 1
ATOM 669 C C . PHE A 1 88 ? 7.845 7.104 13.663 1.00 95.75 88 PHE A C 1
ATOM 671 O O . PHE A 1 88 ? 8.774 7.140 12.860 1.00 95.75 88 PHE A O 1
ATOM 678 N N . GLY A 1 89 ? 6.911 6.154 13.614 1.00 94.81 89 GLY A N 1
ATOM 679 C CA . GLY A 1 89 ? 6.890 5.108 12.596 1.00 94.81 89 GLY A CA 1
ATOM 680 C C . GLY A 1 89 ? 6.933 5.688 11.185 1.00 94.81 89 GLY A C 1
ATOM 681 O O . GLY A 1 89 ? 7.752 5.256 10.379 1.00 94.81 89 GLY A O 1
ATOM 682 N N . ALA A 1 90 ? 6.140 6.723 10.901 1.00 95.00 90 ALA A N 1
ATOM 683 C CA . ALA A 1 90 ? 6.151 7.402 9.611 1.00 95.00 90 ALA A CA 1
ATOM 684 C C . ALA A 1 90 ? 7.413 8.235 9.367 1.00 95.00 90 ALA A C 1
ATOM 686 O O . ALA A 1 90 ? 7.977 8.193 8.271 1.00 95.00 90 ALA A O 1
ATOM 687 N N . PHE A 1 91 ? 7.876 8.958 10.389 1.00 95.56 91 PHE A N 1
ATOM 688 C CA . PHE A 1 91 ? 9.098 9.752 10.335 1.00 95.56 91 PHE A CA 1
ATOM 689 C C . PHE A 1 91 ? 10.289 8.894 9.908 1.00 95.56 91 PHE A C 1
ATOM 691 O O . PHE A 1 91 ? 10.973 9.235 8.946 1.00 95.56 91 PHE A O 1
ATOM 698 N N . PHE A 1 92 ? 10.487 7.736 10.539 1.00 94.69 92 PHE A N 1
ATOM 699 C CA . PHE A 1 92 ? 11.558 6.809 10.180 1.00 94.69 92 PHE A CA 1
ATOM 700 C C . PHE A 1 92 ? 11.268 6.034 8.878 1.00 94.69 92 PHE A C 1
ATOM 702 O O . PHE A 1 92 ? 12.179 5.818 8.078 1.00 94.69 92 PHE A O 1
ATOM 709 N N . ALA A 1 93 ? 10.009 5.672 8.598 1.00 93.25 93 ALA A N 1
ATOM 710 C CA . ALA A 1 93 ? 9.628 4.973 7.362 1.00 93.25 93 ALA A CA 1
ATOM 711 C C . ALA A 1 93 ? 9.733 5.842 6.094 1.00 93.25 93 ALA A C 1
ATOM 713 O O . ALA A 1 93 ? 9.714 5.309 4.982 1.00 93.25 93 ALA A O 1
ATOM 714 N N . SER A 1 94 ? 9.845 7.165 6.236 1.00 93.44 94 SER A N 1
ATOM 715 C CA . SER A 1 94 ? 10.059 8.090 5.116 1.00 93.44 94 SER A CA 1
ATOM 716 C C . SER A 1 94 ? 11.486 8.045 4.552 1.00 93.44 94 SER A C 1
ATOM 718 O O . SER A 1 94 ? 11.686 8.381 3.381 1.00 93.44 94 SER A O 1
ATOM 720 N N 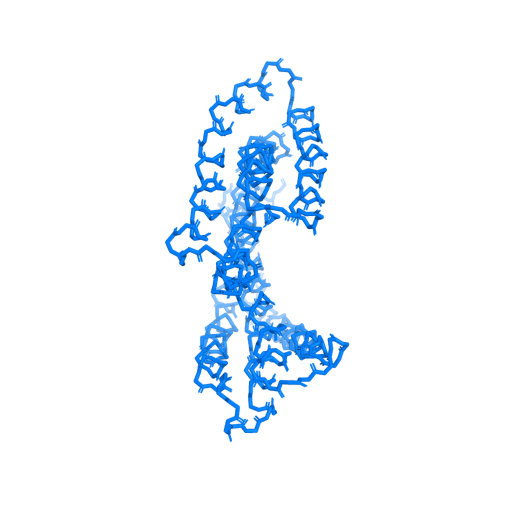. ALA A 1 95 ? 12.474 7.590 5.336 1.00 92.62 95 ALA A N 1
ATOM 721 C CA . ALA A 1 95 ? 13.881 7.603 4.935 1.00 92.62 95 ALA A CA 1
ATOM 722 C C . ALA A 1 95 ? 14.156 6.722 3.703 1.00 92.62 95 ALA A C 1
ATOM 724 O O . ALA A 1 95 ? 14.732 7.226 2.736 1.00 92.62 95 ALA A O 1
ATOM 725 N N . PRO A 1 96 ? 13.683 5.455 3.643 1.00 88.94 96 PRO A N 1
ATOM 726 C CA . PRO A 1 96 ? 13.792 4.658 2.426 1.00 88.94 96 PRO A CA 1
ATOM 727 C C . PRO A 1 96 ? 13.121 5.337 1.235 1.00 88.94 96 PRO A C 1
ATOM 729 O O . PRO A 1 96 ? 13.685 5.345 0.146 1.00 88.94 96 PRO A O 1
ATOM 732 N N . VAL A 1 97 ? 11.946 5.948 1.425 1.00 88.56 97 VAL A N 1
ATOM 733 C CA . VAL A 1 97 ? 11.188 6.517 0.303 1.00 88.56 97 VAL A CA 1
ATOM 734 C C . VAL A 1 97 ? 11.898 7.728 -0.309 1.00 88.56 97 VAL A C 1
ATOM 736 O O . VAL A 1 97 ? 11.980 7.846 -1.532 1.00 88.56 97 VAL A O 1
ATOM 739 N N . THR A 1 98 ? 12.452 8.584 0.545 1.00 90.31 98 THR A N 1
ATOM 740 C CA . THR A 1 98 ? 13.190 9.794 0.160 1.00 90.31 98 THR A CA 1
ATOM 741 C C . THR A 1 98 ? 14.513 9.448 -0.512 1.00 90.31 98 THR A C 1
ATOM 743 O O . THR A 1 98 ? 14.846 9.972 -1.573 1.00 90.31 98 THR A O 1
ATOM 746 N N . ASN A 1 99 ? 15.254 8.509 0.076 1.00 90.88 99 ASN A N 1
ATOM 747 C CA . ASN A 1 99 ? 16.625 8.229 -0.334 1.00 90.88 99 ASN A CA 1
ATOM 748 C C . ASN A 1 99 ? 16.700 7.279 -1.537 1.00 90.88 99 ASN A C 1
ATOM 750 O O . ASN A 1 99 ? 17.716 7.267 -2.232 1.00 90.88 99 ASN A O 1
ATOM 754 N N . THR A 1 100 ? 15.636 6.517 -1.831 1.00 87.75 100 THR A N 1
ATOM 755 C CA . THR A 1 100 ? 15.620 5.572 -2.962 1.00 87.75 100 THR A CA 1
ATOM 756 C C . THR A 1 100 ? 15.884 6.269 -4.293 1.00 87.75 100 THR A C 1
ATOM 758 O O . THR A 1 100 ? 16.653 5.748 -5.090 1.00 87.75 100 THR A O 1
ATOM 761 N N . GLY A 1 101 ? 15.342 7.468 -4.535 1.00 84.25 101 GLY A N 1
ATOM 762 C CA . GLY A 1 101 ? 15.600 8.183 -5.791 1.00 84.25 101 GLY A CA 1
ATOM 763 C C . GLY A 1 101 ? 17.086 8.498 -6.003 1.00 84.25 101 GLY A C 1
ATOM 764 O O . GLY A 1 101 ? 17.616 8.357 -7.104 1.00 84.25 101 GLY A O 1
ATOM 765 N N . GLY A 1 102 ? 17.783 8.864 -4.931 1.00 85.12 102 GLY A N 1
ATOM 766 C CA . GLY A 1 102 ? 19.220 9.083 -4.980 1.00 85.12 102 GLY A CA 1
ATOM 767 C C . GLY A 1 102 ? 20.021 7.783 -5.102 1.00 85.12 102 GLY A C 1
ATOM 768 O O . GLY A 1 102 ? 20.932 7.715 -5.915 1.00 85.12 102 GLY A O 1
ATOM 769 N N . VAL A 1 103 ? 19.630 6.720 -4.388 1.00 88.06 103 VAL A N 1
ATOM 770 C CA . VAL A 1 103 ? 20.240 5.383 -4.531 1.00 88.06 103 VAL A CA 1
ATOM 771 C C . VAL A 1 103 ? 20.114 4.868 -5.967 1.00 88.06 103 VAL A C 1
ATOM 773 O O . VAL A 1 103 ? 21.085 4.381 -6.530 1.00 88.06 103 VAL A O 1
ATOM 776 N N . LEU A 1 104 ? 18.941 5.007 -6.589 1.00 86.50 104 LEU A N 1
ATOM 777 C CA . LEU A 1 104 ? 18.736 4.623 -7.987 1.00 86.50 104 LEU A CA 1
ATOM 778 C C . LEU A 1 104 ? 19.574 5.482 -8.943 1.00 86.50 104 LEU A C 1
ATOM 780 O O . LEU A 1 104 ? 20.026 4.981 -9.966 1.00 86.50 104 LEU A O 1
ATOM 784 N N . GLY A 1 105 ? 19.796 6.757 -8.614 1.00 84.62 105 GLY A N 1
ATOM 785 C CA . GLY A 1 105 ? 20.685 7.633 -9.377 1.00 84.62 105 GLY A CA 1
ATOM 786 C C . GLY A 1 105 ? 22.156 7.219 -9.319 1.00 84.62 105 GLY A C 1
ATOM 787 O O . GLY A 1 105 ? 22.859 7.414 -10.304 1.00 84.62 105 GLY A O 1
ATOM 788 N N . ASP A 1 106 ? 22.594 6.632 -8.206 1.00 85.31 106 ASP A N 1
ATOM 789 C CA . ASP A 1 106 ? 23.967 6.148 -8.034 1.00 85.31 106 ASP A CA 1
ATOM 790 C C . ASP A 1 106 ? 24.174 4.741 -8.622 1.00 85.31 106 ASP A C 1
ATOM 792 O O . ASP A 1 106 ? 25.285 4.394 -9.016 1.00 85.31 106 ASP A O 1
ATOM 796 N N . LEU A 1 107 ? 23.122 3.911 -8.654 1.00 86.38 107 LEU A N 1
ATOM 797 C CA . LEU A 1 107 ? 23.191 2.521 -9.121 1.00 86.38 107 LEU A CA 1
ATOM 798 C C . LEU A 1 107 ? 23.016 2.370 -10.635 1.00 86.38 107 LEU A C 1
ATOM 800 O O . LEU A 1 107 ? 23.598 1.459 -11.219 1.00 86.38 107 LEU A O 1
ATOM 804 N N . PHE A 1 108 ? 22.182 3.206 -11.259 1.00 84.50 108 PHE A N 1
ATOM 805 C CA . PHE A 1 108 ? 21.794 3.043 -12.660 1.00 84.50 108 PHE A CA 1
ATOM 806 C C . PHE A 1 108 ? 22.434 4.092 -13.562 1.00 84.50 108 PHE A C 1
ATOM 808 O O . PHE A 1 108 ? 22.519 5.275 -13.228 1.00 84.50 108 PHE A O 1
ATOM 815 N N . SER A 1 109 ? 22.817 3.655 -14.761 1.00 82.50 109 SER A N 1
ATOM 816 C CA . SER A 1 109 ? 23.294 4.541 -15.819 1.00 82.50 109 SER A CA 1
ATOM 817 C C . SER A 1 109 ? 22.209 5.563 -16.218 1.00 82.50 109 SER A C 1
ATOM 819 O O . SER A 1 109 ? 21.013 5.278 -16.080 1.00 82.50 109 SER A O 1
ATOM 821 N N . PRO A 1 110 ? 22.563 6.748 -16.759 1.00 75.88 110 PRO A N 1
ATOM 822 C CA . PRO A 1 110 ? 21.579 7.755 -17.173 1.00 75.88 110 PRO A CA 1
ATOM 823 C C . PRO A 1 110 ? 20.511 7.237 -18.150 1.00 75.88 110 PRO A C 1
ATOM 825 O O . PRO A 1 110 ? 19.386 7.732 -18.130 1.00 75.88 110 PRO A O 1
ATOM 828 N N . ALA A 1 111 ? 20.843 6.227 -18.962 1.00 72.25 111 ALA A N 1
ATOM 829 C CA . ALA A 1 111 ? 19.925 5.603 -19.915 1.00 72.25 111 ALA A CA 1
ATOM 830 C C . ALA A 1 111 ? 18.866 4.708 -19.238 1.00 72.25 111 ALA A C 1
ATOM 832 O O . ALA A 1 111 ? 17.721 4.653 -19.679 1.00 72.25 111 ALA A O 1
ATOM 833 N N . GLU A 1 112 ? 19.217 4.032 -18.142 1.00 78.19 112 GLU A N 1
ATOM 834 C CA . GLU A 1 112 ? 18.339 3.075 -17.446 1.00 78.19 112 GLU A CA 1
ATOM 835 C C . GLU A 1 112 ? 17.651 3.687 -16.219 1.00 78.19 112 GLU A C 1
ATOM 837 O O . GLU A 1 112 ? 16.622 3.189 -15.751 1.00 78.19 112 GLU A O 1
ATOM 842 N N . ARG A 1 113 ? 18.177 4.812 -15.718 1.00 80.31 113 ARG A N 1
ATOM 843 C CA . ARG A 1 113 ? 17.667 5.517 -14.536 1.00 80.31 113 ARG A CA 1
ATOM 844 C C . ARG A 1 113 ? 16.182 5.862 -14.650 1.00 80.31 113 ARG A C 1
ATOM 846 O O . ARG A 1 113 ? 15.460 5.758 -13.661 1.00 80.31 113 ARG A O 1
ATOM 853 N N . GLY A 1 114 ? 15.713 6.237 -15.842 1.00 78.38 114 GLY A N 1
ATOM 854 C CA . GLY A 1 114 ? 14.300 6.545 -16.084 1.00 78.38 114 GLY A CA 1
ATOM 855 C C . GLY A 1 114 ? 13.372 5.358 -15.791 1.00 78.38 114 GLY A C 1
ATOM 856 O O . GLY A 1 114 ? 12.342 5.529 -15.141 1.00 78.38 114 GLY A O 1
ATOM 857 N N . ILE A 1 115 ? 13.772 4.144 -16.186 1.00 78.81 115 ILE A N 1
ATOM 858 C CA . ILE A 1 115 ? 13.005 2.904 -15.962 1.00 78.81 115 ILE A CA 1
ATOM 859 C C . ILE A 1 115 ? 12.969 2.576 -14.477 1.00 78.81 115 ILE A C 1
ATOM 861 O O . ILE A 1 115 ? 11.907 2.290 -13.928 1.00 78.81 115 ILE A O 1
ATOM 865 N N . ALA A 1 116 ? 14.131 2.626 -13.825 1.00 82.50 116 ALA A N 1
ATOM 866 C CA . ALA A 1 116 ? 14.250 2.310 -12.412 1.00 82.50 116 ALA A CA 1
ATOM 867 C C . ALA A 1 116 ? 13.386 3.257 -11.562 1.00 82.50 116 ALA A C 1
ATOM 869 O O . ALA A 1 116 ? 12.656 2.813 -10.675 1.00 82.50 116 ALA A O 1
ATOM 870 N N . MET A 1 117 ? 13.393 4.553 -11.890 1.00 83.69 117 MET A N 1
ATOM 871 C CA . MET A 1 117 ? 12.552 5.564 -11.245 1.00 83.69 117 MET A CA 1
ATOM 872 C C . MET A 1 117 ? 11.059 5.357 -11.520 1.00 83.69 117 MET A C 1
ATOM 874 O O . MET A 1 117 ? 10.251 5.462 -10.599 1.00 83.69 117 MET A O 1
ATOM 878 N N . ALA A 1 118 ? 10.678 5.032 -12.758 1.00 83.69 118 ALA A N 1
ATOM 879 C CA . ALA A 1 118 ? 9.285 4.773 -13.115 1.00 83.69 118 ALA A CA 1
ATOM 880 C C . ALA A 1 118 ? 8.747 3.494 -12.443 1.00 83.69 118 ALA A C 1
ATOM 882 O O . ALA A 1 118 ? 7.654 3.503 -11.877 1.00 83.69 118 ALA A O 1
ATOM 883 N N . GLY A 1 119 ? 9.539 2.417 -12.420 1.00 85.06 119 GLY A N 1
ATOM 884 C CA . GLY A 1 119 ? 9.231 1.184 -11.690 1.00 85.06 119 GLY A CA 1
ATOM 885 C C . GLY A 1 119 ? 9.060 1.427 -10.191 1.00 85.06 119 GLY A C 1
ATOM 886 O O . GLY A 1 119 ? 8.098 0.956 -9.580 1.00 85.06 119 GLY A O 1
ATOM 887 N N . TYR A 1 120 ? 9.946 2.235 -9.608 1.00 87.69 120 TYR A N 1
ATOM 888 C CA . TYR A 1 120 ? 9.838 2.659 -8.218 1.00 87.69 120 TYR A CA 1
ATOM 889 C C . TYR A 1 120 ? 8.566 3.477 -7.945 1.00 87.69 120 TYR A C 1
ATOM 891 O O . TYR A 1 120 ? 7.838 3.174 -6.997 1.00 87.69 120 TYR A O 1
ATOM 899 N N . ALA A 1 121 ? 8.249 4.463 -8.788 1.00 87.19 121 ALA A N 1
ATOM 900 C CA . ALA A 1 121 ? 7.044 5.278 -8.649 1.00 87.19 121 ALA A CA 1
ATOM 901 C C . ALA A 1 121 ? 5.769 4.419 -8.671 1.00 87.19 121 ALA A C 1
ATOM 903 O O . ALA A 1 121 ? 4.909 4.570 -7.800 1.00 87.19 121 ALA A O 1
ATOM 904 N N . MET A 1 122 ? 5.682 3.450 -9.589 1.00 85.75 122 MET A N 1
ATOM 905 C CA . MET A 1 122 ? 4.561 2.504 -9.629 1.00 85.75 122 MET A CA 1
ATOM 906 C C . MET A 1 122 ? 4.443 1.699 -8.330 1.00 85.75 122 MET A C 1
ATOM 908 O O . MET A 1 122 ? 3.347 1.564 -7.779 1.00 85.75 122 MET A O 1
ATOM 912 N N . ALA A 1 123 ? 5.559 1.199 -7.791 1.00 86.06 123 ALA A N 1
ATOM 913 C CA . ALA A 1 123 ? 5.564 0.451 -6.533 1.00 86.06 123 ALA A CA 1
ATOM 914 C C . ALA A 1 123 ? 5.147 1.310 -5.321 1.00 86.06 123 ALA A C 1
ATOM 916 O O . ALA A 1 123 ? 4.542 0.810 -4.370 1.00 86.06 123 ALA A O 1
ATOM 917 N N . VAL A 1 124 ? 5.454 2.610 -5.326 1.00 87.88 124 VAL A N 1
ATOM 918 C CA . VAL A 1 124 ? 5.042 3.544 -4.265 1.00 87.88 124 VAL A CA 1
ATOM 919 C C . VAL A 1 124 ? 3.538 3.828 -4.327 1.00 87.88 124 VAL A C 1
ATOM 921 O O . VAL A 1 124 ? 2.877 3.753 -3.286 1.00 87.88 124 VAL A O 1
ATOM 924 N N . VAL A 1 125 ? 3.001 4.084 -5.526 1.00 87.19 125 VAL A N 1
ATOM 925 C CA . VAL A 1 125 ? 1.576 4.388 -5.778 1.00 87.19 125 VAL A CA 1
ATOM 926 C C . VAL A 1 125 ? 0.668 3.175 -5.560 1.00 87.19 125 VAL A C 1
ATOM 928 O O . VAL A 1 125 ? -0.478 3.323 -5.148 1.00 87.19 125 VAL A O 1
ATOM 931 N N . SER A 1 126 ? 1.183 1.963 -5.752 1.00 87.88 126 SER A N 1
ATOM 932 C CA . SER A 1 126 ? 0.421 0.732 -5.506 1.00 87.88 126 SER A CA 1
ATOM 933 C C . SER A 1 126 ? -0.044 0.586 -4.050 1.00 87.88 126 SER A C 1
ATOM 935 O O . SER A 1 126 ? -1.112 0.033 -3.795 1.00 87.88 126 SER A O 1
ATOM 937 N N . GLY A 1 127 ? 0.728 1.116 -3.092 1.00 88.12 127 GLY A N 1
ATOM 938 C CA . GLY A 1 127 ? 0.403 1.050 -1.663 1.00 88.12 127 GLY A CA 1
ATOM 939 C C . GLY A 1 127 ? -0.945 1.704 -1.327 1.00 88.12 127 GLY A C 1
ATOM 940 O O . GLY A 1 127 ? -1.829 1.002 -0.850 1.00 88.12 127 GLY A O 1
ATOM 941 N N . PRO A 1 128 ? -1.145 3.006 -1.610 1.00 88.38 128 PRO A N 1
ATOM 942 C CA . PRO A 1 128 ? -2.403 3.704 -1.340 1.00 88.38 128 PRO A CA 1
ATOM 943 C C . PRO A 1 128 ? -3.599 3.192 -2.138 1.00 88.38 128 PRO A C 1
ATOM 945 O O . PRO A 1 128 ? -4.728 3.311 -1.678 1.00 88.38 128 PRO A O 1
ATOM 948 N N . VAL A 1 129 ? -3.358 2.621 -3.320 1.00 88.62 129 VAL A N 1
ATOM 949 C CA . VAL A 1 129 ? -4.416 2.097 -4.192 1.00 88.62 129 VAL A CA 1
ATOM 950 C C . VAL A 1 129 ? -5.031 0.814 -3.621 1.00 88.62 129 VAL A C 1
ATOM 952 O O . VAL A 1 129 ? -6.248 0.647 -3.649 1.00 88.62 129 VAL A O 1
ATOM 955 N N . ILE A 1 130 ? -4.204 -0.086 -3.083 1.00 88.75 130 ILE A N 1
ATOM 956 C CA . ILE A 1 130 ? -4.652 -1.395 -2.581 1.00 88.75 130 ILE A CA 1
ATOM 957 C C . ILE A 1 130 ? -4.851 -1.400 -1.057 1.00 88.75 130 ILE A C 1
ATOM 959 O O . ILE A 1 130 ? -5.688 -2.145 -0.545 1.00 88.75 130 ILE A O 1
ATOM 963 N N . GLY A 1 131 ? -4.109 -0.561 -0.332 1.00 89.81 131 GLY A N 1
ATOM 964 C CA . GLY A 1 131 ? -4.075 -0.509 1.131 1.00 89.81 131 GLY A CA 1
ATOM 965 C C . GLY A 1 131 ? -5.454 -0.440 1.791 1.00 89.81 131 GLY A C 1
ATOM 966 O O . GLY A 1 131 ? -5.749 -1.304 2.620 1.00 89.81 131 GLY A O 1
ATOM 967 N N . PRO A 1 132 ? -6.332 0.510 1.412 1.00 90.62 132 PRO A N 1
ATOM 968 C CA . PRO A 1 132 ? -7.661 0.623 2.003 1.00 90.62 132 PRO A CA 1
ATOM 969 C C . PRO A 1 132 ? -8.526 -0.613 1.749 1.00 90.62 132 PRO A C 1
ATOM 971 O O . PRO A 1 132 ? -9.235 -1.054 2.646 1.00 90.62 132 PRO A O 1
ATOM 974 N N . ILE A 1 133 ? -8.437 -1.218 0.558 1.00 90.88 133 ILE A N 1
ATOM 975 C CA . ILE A 1 133 ? -9.245 -2.395 0.220 1.00 90.88 133 ILE A CA 1
ATOM 976 C C . ILE A 1 133 ? -8.820 -3.603 1.052 1.00 90.88 133 ILE A C 1
ATOM 978 O O . ILE A 1 133 ? -9.677 -4.294 1.593 1.00 90.88 133 ILE A O 1
ATOM 982 N N . LEU A 1 134 ? -7.515 -3.845 1.212 1.00 90.62 134 LEU A N 1
ATOM 983 C CA . LEU A 1 134 ? -7.059 -4.962 2.047 1.00 90.62 134 LEU A CA 1
ATOM 984 C C . LEU A 1 134 ? -7.314 -4.721 3.533 1.00 90.62 134 LEU A C 1
ATOM 986 O O . LEU A 1 134 ? -7.630 -5.673 4.241 1.00 90.62 134 LEU A O 1
ATOM 990 N N . GLY A 1 135 ? -7.221 -3.470 3.995 1.00 88.62 135 GLY A N 1
ATOM 991 C CA . GLY A 1 135 ? -7.640 -3.092 5.346 1.00 88.62 135 GLY A CA 1
ATOM 992 C C . GLY A 1 135 ? -9.139 -3.306 5.579 1.00 88.62 135 GLY A C 1
ATOM 993 O O . GLY A 1 135 ? -9.540 -3.686 6.674 1.00 88.62 135 GLY A O 1
ATOM 994 N N . ALA A 1 136 ? -9.961 -3.139 4.539 1.00 89.81 136 ALA A N 1
ATOM 995 C CA . ALA A 1 136 ? -11.407 -3.319 4.610 1.00 89.81 136 ALA A CA 1
ATOM 996 C C . ALA A 1 136 ? -11.864 -4.789 4.593 1.00 89.81 136 ALA A C 1
ATOM 998 O O . ALA A 1 136 ? -12.956 -5.072 5.071 1.00 89.81 136 ALA A O 1
ATOM 999 N N . ILE A 1 137 ? -11.075 -5.745 4.086 1.00 91.25 137 ILE A N 1
ATOM 1000 C CA . ILE A 1 137 ? -11.460 -7.174 4.045 1.00 91.25 137 ILE A CA 1
ATOM 1001 C C . ILE A 1 137 ? -11.876 -7.722 5.424 1.00 91.25 137 ILE A C 1
ATOM 1003 O O . ILE A 1 137 ? -13.007 -8.202 5.542 1.00 91.25 137 ILE A O 1
ATOM 1007 N N . PRO A 1 138 ? -11.038 -7.652 6.479 1.00 89.38 138 PRO A N 1
ATOM 1008 C CA . PRO A 1 138 ? -11.429 -8.167 7.790 1.00 89.38 138 PRO A CA 1
ATOM 1009 C C . PRO A 1 138 ? -12.643 -7.431 8.374 1.00 89.38 138 PRO A C 1
ATOM 1011 O O . PRO A 1 138 ? -13.418 -8.042 9.102 1.00 89.38 138 PRO A O 1
ATOM 1014 N N . ILE A 1 139 ? -12.861 -6.167 8.001 1.00 88.12 139 ILE A N 1
ATOM 1015 C CA . ILE A 1 139 ? -14.024 -5.374 8.416 1.00 88.12 139 ILE A CA 1
ATOM 1016 C C . ILE A 1 139 ? -15.299 -5.876 7.715 1.00 88.12 139 ILE A C 1
ATOM 1018 O O . ILE A 1 139 ? -16.291 -6.187 8.368 1.00 88.12 139 ILE A O 1
ATOM 1022 N N . ILE A 1 140 ? -15.269 -6.031 6.387 1.00 87.38 140 ILE A N 1
ATOM 1023 C CA . ILE A 1 140 ? -16.422 -6.464 5.579 1.00 87.38 140 ILE A CA 1
ATOM 1024 C C . ILE A 1 140 ? -16.864 -7.882 5.950 1.00 87.38 140 ILE A C 1
ATOM 1026 O O . ILE A 1 140 ? -18.057 -8.157 6.069 1.00 87.38 140 ILE A O 1
ATOM 1030 N N . PHE A 1 141 ? -15.918 -8.806 6.110 1.00 87.50 141 PHE A N 1
ATOM 1031 C CA . PHE A 1 141 ? -16.250 -10.209 6.351 1.00 87.50 141 PHE A CA 1
ATOM 1032 C C . PHE A 1 141 ? -16.320 -10.557 7.841 1.00 87.50 141 PHE A C 1
ATOM 1034 O O . PHE A 1 141 ? -17.154 -11.369 8.229 1.00 87.50 141 PHE A O 1
ATOM 1041 N N . GLY A 1 142 ? -15.486 -9.947 8.683 1.00 86.75 142 GLY A N 1
ATOM 1042 C CA . GLY A 1 142 ? -15.474 -10.192 10.126 1.00 86.75 142 GLY A CA 1
ATOM 1043 C C . GLY A 1 142 ? -16.552 -9.404 10.859 1.00 86.75 142 GLY A C 1
ATOM 1044 O O . GLY A 1 142 ? -17.464 -10.000 11.419 1.00 86.75 142 GLY A O 1
ATOM 1045 N N . GLU A 1 143 ? -16.477 -8.074 10.835 1.00 85.06 143 GLU A N 1
ATOM 1046 C CA . GLU A 1 143 ? -17.367 -7.217 11.634 1.00 85.06 143 GLU A CA 1
ATOM 1047 C C . GLU A 1 143 ? -18.771 -7.103 11.037 1.00 85.06 143 GLU A C 1
ATOM 1049 O O . GLU A 1 143 ? -19.756 -7.336 11.729 1.00 85.06 143 GLU A O 1
ATOM 1054 N N . ILE A 1 144 ? -18.877 -6.794 9.740 1.00 85.88 144 ILE A N 1
ATOM 1055 C CA . ILE A 1 144 ? -20.179 -6.545 9.098 1.00 85.88 144 ILE A CA 1
ATOM 1056 C C . ILE A 1 144 ? -20.973 -7.848 8.916 1.00 85.88 144 ILE A C 1
ATOM 1058 O O . ILE A 1 144 ? -22.193 -7.864 9.073 1.00 85.88 144 ILE A O 1
ATOM 1062 N N . ARG A 1 145 ? -20.297 -8.952 8.573 1.00 85.00 145 ARG A N 1
ATOM 1063 C CA . ARG A 1 145 ? -20.933 -10.260 8.311 1.00 85.00 145 ARG A CA 1
ATOM 1064 C C . ARG A 1 145 ? -20.838 -11.251 9.474 1.00 85.00 145 ARG A C 1
ATOM 1066 O O . ARG A 1 145 ? -21.432 -12.325 9.387 1.00 85.00 145 ARG A O 1
ATOM 1073 N N . GLY A 1 146 ? -20.108 -10.924 10.539 1.00 85.00 146 GLY A N 1
ATOM 1074 C CA . GLY A 1 146 ? -19.984 -11.761 11.735 1.00 85.00 146 GLY A CA 1
ATOM 1075 C C . GLY A 1 146 ? -19.182 -13.052 11.541 1.00 85.00 146 GLY A C 1
ATOM 1076 O O . GLY A 1 146 ? -19.382 -14.008 12.292 1.00 85.00 146 GLY A O 1
ATOM 1077 N N . TRP A 1 147 ? -18.316 -13.149 10.524 1.00 87.31 147 TRP A N 1
ATOM 1078 C CA . TRP A 1 147 ? -17.510 -14.357 10.328 1.00 87.31 147 TRP A CA 1
ATOM 1079 C C . TRP A 1 147 ? -16.397 -14.458 11.374 1.00 87.31 147 TRP A C 1
ATOM 1081 O O . TRP A 1 147 ? -15.871 -13.460 11.862 1.00 87.31 147 TRP A O 1
ATOM 1091 N N . ASN A 1 148 ? -15.988 -15.691 11.685 1.00 89.38 148 ASN A N 1
ATOM 1092 C CA . ASN A 1 148 ? -14.837 -15.937 12.552 1.00 89.38 148 ASN A CA 1
ATOM 1093 C C . ASN A 1 148 ? -13.579 -15.255 11.978 1.00 89.38 148 ASN A C 1
ATOM 1095 O O . ASN A 1 148 ? -13.382 -15.261 10.762 1.00 89.38 148 ASN A O 1
ATOM 1099 N N . ALA A 1 149 ? -12.709 -14.731 12.847 1.00 83.12 149 ALA A N 1
ATOM 1100 C CA . ALA A 1 149 ? -11.465 -14.052 12.479 1.00 83.12 149 ALA A CA 1
ATOM 1101 C C . ALA A 1 149 ? -10.584 -14.846 11.498 1.00 83.12 149 ALA A C 1
ATOM 1103 O O . ALA A 1 149 ? -9.901 -14.255 10.670 1.00 83.12 149 ALA A O 1
ATOM 1104 N N . PHE A 1 150 ? -10.606 -16.181 11.551 1.00 85.50 150 PHE A N 1
ATOM 1105 C CA . PHE A 1 150 ? -9.888 -16.991 10.566 1.00 85.50 150 PHE A CA 1
ATOM 1106 C C . PHE A 1 150 ? -10.583 -16.975 9.194 1.00 85.50 150 PHE A C 1
ATOM 1108 O O . PHE A 1 150 ? -9.951 -16.744 8.164 1.00 85.50 150 PHE A O 1
ATOM 1115 N N . VAL A 1 151 ? -11.904 -17.159 9.174 1.00 87.25 151 VAL A N 1
ATOM 1116 C CA . VAL A 1 151 ? -12.712 -17.243 7.947 1.00 87.25 151 VAL A CA 1
ATOM 1117 C C . VAL A 1 151 ? -12.783 -15.890 7.231 1.00 87.25 151 VAL A C 1
ATOM 1119 O O . VAL A 1 151 ? -12.755 -15.850 6.003 1.00 87.25 151 VAL A O 1
ATOM 1122 N N . SER A 1 152 ? -12.788 -14.775 7.966 1.00 85.56 152 SER A N 1
ATOM 1123 C CA . SER A 1 152 ? -12.791 -13.421 7.392 1.00 85.56 152 SER A CA 1
ATOM 1124 C C . SER A 1 152 ? -11.515 -13.071 6.616 1.00 85.56 152 SER A C 1
ATOM 1126 O O . SER A 1 152 ? -11.527 -12.133 5.822 1.00 85.56 152 SER A O 1
ATOM 1128 N N . THR A 1 153 ? -10.434 -13.844 6.785 1.00 87.69 153 THR A N 1
ATOM 1129 C CA . THR A 1 153 ? -9.185 -13.694 6.018 1.00 87.69 153 THR A CA 1
ATOM 1130 C C . THR A 1 153 ? -9.133 -14.569 4.759 1.00 87.69 153 THR A C 1
ATOM 1132 O O . THR A 1 153 ? -8.343 -14.306 3.857 1.00 87.69 153 THR A O 1
ATOM 1135 N N . LEU A 1 154 ? -10.011 -15.566 4.609 1.00 89.81 154 LEU A N 1
ATOM 1136 C CA . LEU A 1 154 ? -10.068 -16.393 3.393 1.00 89.81 154 LEU A CA 1
ATOM 1137 C C . LEU A 1 154 ? -10.245 -15.592 2.086 1.00 89.81 154 LEU A C 1
ATOM 1139 O O . LEU A 1 154 ? -9.633 -15.980 1.090 1.00 89.81 154 LEU A O 1
ATOM 1143 N N . PRO A 1 155 ? -10.987 -14.465 2.039 1.00 91.31 155 PRO A N 1
ATOM 1144 C CA . PRO A 1 155 ? -11.094 -13.636 0.836 1.00 91.31 155 PRO A CA 1
ATOM 1145 C C . PRO A 1 155 ? -9.760 -13.068 0.321 1.00 91.31 155 PRO A C 1
ATOM 1147 O O . PRO A 1 155 ? -9.675 -12.710 -0.854 1.00 91.31 155 PRO A O 1
ATOM 1150 N N . PHE A 1 156 ? -8.686 -13.051 1.126 1.00 90.50 156 PHE A N 1
ATOM 1151 C CA . PHE A 1 156 ? -7.337 -12.759 0.618 1.00 90.50 156 PHE A CA 1
ATOM 1152 C C . PHE A 1 156 ? -6.890 -13.767 -0.456 1.00 90.50 156 PHE A C 1
ATOM 1154 O O . PHE A 1 156 ? -6.168 -13.399 -1.385 1.00 90.50 156 PHE A O 1
ATOM 1161 N N . LEU A 1 157 ? -7.368 -15.017 -0.400 1.00 91.38 157 LEU A N 1
ATOM 1162 C CA . LEU A 1 157 ? -7.108 -16.020 -1.436 1.00 91.38 157 LEU A CA 1
ATOM 1163 C C . LEU A 1 157 ? -7.748 -15.646 -2.775 1.00 91.38 157 LEU A C 1
ATOM 1165 O O . LEU A 1 157 ? -7.182 -15.966 -3.814 1.00 91.38 157 LEU A O 1
ATOM 1169 N N . CYS A 1 158 ? -8.875 -14.928 -2.791 1.00 91.50 158 CYS A N 1
ATOM 1170 C CA . CYS A 1 158 ? -9.487 -14.467 -4.040 1.00 91.50 158 CYS A CA 1
ATOM 1171 C C . CYS A 1 158 ? -8.557 -13.511 -4.798 1.00 91.50 158 CYS A C 1
ATOM 1173 O O . CYS A 1 158 ? -8.460 -13.592 -6.020 1.00 91.50 158 CYS A O 1
ATOM 1175 N N . ILE A 1 159 ? -7.817 -12.663 -4.076 1.00 91.94 159 ILE A N 1
ATOM 1176 C CA . ILE A 1 159 ? -6.803 -11.777 -4.665 1.00 91.94 159 ILE A CA 1
ATOM 1177 C C . ILE A 1 159 ? -5.625 -12.589 -5.197 1.00 91.94 159 ILE A C 1
ATOM 1179 O O . ILE A 1 159 ? -5.141 -12.299 -6.288 1.00 91.94 159 ILE A O 1
ATOM 1183 N N . LEU A 1 160 ? -5.184 -13.621 -4.468 1.00 91.06 160 LEU A N 1
ATOM 1184 C CA . LEU A 1 160 ? -4.128 -14.525 -4.931 1.00 91.06 160 LEU A CA 1
ATOM 1185 C C . LEU A 1 160 ? -4.541 -15.250 -6.220 1.00 91.06 160 LEU A C 1
ATOM 1187 O O . LEU A 1 160 ? -3.783 -15.261 -7.186 1.00 91.06 160 LEU A O 1
ATOM 1191 N N . VAL A 1 161 ? -5.755 -15.805 -6.260 1.00 93.94 161 VAL A N 1
ATOM 1192 C CA . VAL A 1 161 ? -6.315 -16.439 -7.461 1.00 93.94 161 VAL A CA 1
ATOM 1193 C C . VAL A 1 161 ? -6.406 -15.425 -8.602 1.00 93.94 161 VAL A C 1
ATOM 1195 O O . VAL A 1 161 ? -5.989 -15.727 -9.717 1.00 93.94 161 VAL A O 1
ATOM 1198 N N . GLY A 1 162 ? -6.863 -14.201 -8.327 1.00 90.50 162 GLY A N 1
ATOM 1199 C CA . GLY A 1 162 ? -6.869 -13.112 -9.303 1.00 90.50 162 GLY A CA 1
ATOM 1200 C C . GLY A 1 162 ? -5.473 -12.781 -9.838 1.00 90.50 162 GLY A C 1
ATOM 1201 O O . GLY A 1 162 ? -5.289 -12.640 -11.042 1.00 90.50 162 GLY A O 1
ATOM 1202 N N . ALA A 1 163 ? -4.456 -12.730 -8.977 1.00 90.12 163 ALA A N 1
ATOM 1203 C CA . ALA A 1 163 ? -3.074 -12.501 -9.391 1.00 90.12 163 ALA A CA 1
ATOM 1204 C C . ALA A 1 163 ? -2.536 -13.643 -10.273 1.00 90.12 163 ALA A C 1
ATOM 1206 O O . ALA A 1 163 ? -1.858 -13.376 -11.262 1.00 90.12 163 ALA A O 1
ATOM 1207 N N . ILE A 1 164 ? -2.880 -14.902 -9.972 1.00 92.44 1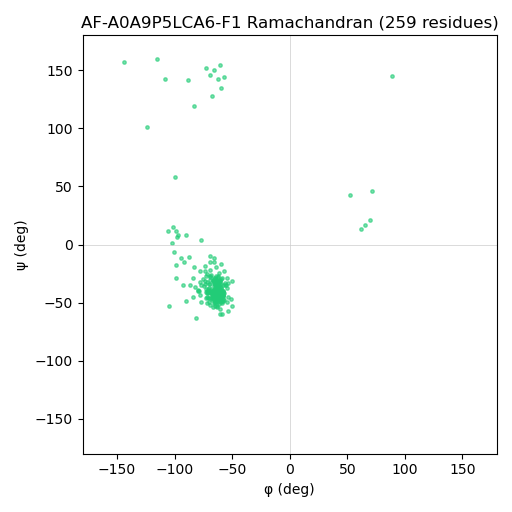64 ILE A N 1
ATOM 1208 C CA . ILE A 1 164 ? -2.525 -16.066 -10.804 1.00 92.44 164 ILE A CA 1
ATOM 1209 C C . ILE A 1 164 ? -3.208 -15.982 -12.175 1.00 92.44 164 ILE A C 1
ATOM 1211 O O . ILE A 1 164 ? -2.558 -16.199 -13.198 1.00 92.44 164 ILE A O 1
ATOM 1215 N N . LEU A 1 165 ? -4.495 -15.625 -12.220 1.00 91.25 165 LEU A N 1
ATOM 1216 C CA . LEU A 1 165 ? -5.224 -15.417 -13.475 1.00 91.25 165 LEU A CA 1
ATOM 1217 C C . LEU A 1 165 ? -4.627 -14.264 -14.289 1.00 91.25 165 LEU A C 1
ATOM 1219 O O . LEU A 1 165 ? -4.432 -14.403 -15.495 1.00 91.25 165 LEU A O 1
ATOM 1223 N N . GLY A 1 166 ? -4.268 -13.160 -13.630 1.00 86.19 166 GLY A N 1
ATOM 1224 C CA . GLY A 1 166 ? -3.568 -12.032 -14.244 1.00 86.19 166 GLY A CA 1
ATOM 1225 C C . GLY A 1 166 ? -2.206 -12.439 -14.806 1.00 86.19 166 GLY A C 1
ATOM 1226 O O . GLY A 1 166 ? -1.867 -12.072 -15.930 1.00 86.19 166 GLY A O 1
ATOM 1227 N N . ALA A 1 167 ? -1.448 -13.263 -14.079 1.00 85.81 167 ALA A N 1
ATOM 1228 C CA . ALA A 1 167 ? -0.189 -13.822 -14.559 1.00 85.81 167 ALA A CA 1
ATOM 1229 C C . ALA A 1 167 ? -0.393 -14.717 -15.787 1.00 85.81 167 ALA A C 1
ATOM 1231 O O . ALA A 1 167 ? 0.310 -14.543 -16.780 1.00 85.81 167 ALA A O 1
ATOM 1232 N N . GLY A 1 168 ? -1.384 -15.611 -15.766 1.00 85.69 168 GLY A N 1
ATOM 1233 C CA . GLY A 1 168 ? -1.727 -16.459 -16.909 1.00 85.69 168 GLY A CA 1
ATOM 1234 C C . GLY A 1 168 ? -2.136 -15.652 -18.145 1.00 85.69 168 GLY A C 1
ATOM 1235 O O . GLY A 1 168 ? -1.601 -15.872 -19.233 1.00 85.69 168 GLY A O 1
ATOM 1236 N N . ALA A 1 169 ? -3.021 -14.664 -17.975 1.00 83.69 169 ALA A N 1
ATOM 1237 C CA . ALA A 1 169 ? -3.434 -13.758 -19.046 1.00 83.69 169 ALA A CA 1
ATOM 1238 C C . ALA A 1 169 ? -2.242 -12.984 -19.622 1.00 83.69 169 ALA A C 1
ATOM 1240 O O . ALA A 1 169 ? -2.116 -12.817 -20.834 1.00 83.69 169 ALA A O 1
ATOM 1241 N N . ASN A 1 170 ? -1.323 -12.552 -18.763 1.00 81.56 170 ASN A N 1
ATOM 1242 C CA . ASN A 1 170 ? -0.135 -11.834 -19.183 1.00 81.56 170 ASN A CA 1
ATOM 1243 C C . ASN A 1 170 ? 0.876 -12.726 -19.929 1.00 81.56 170 ASN A C 1
ATOM 1245 O O . ASN A 1 170 ? 1.413 -12.312 -20.953 1.00 81.56 170 ASN A O 1
ATOM 1249 N N . VAL A 1 171 ? 1.082 -13.973 -19.492 1.00 82.19 171 VAL A N 1
ATOM 1250 C CA . VAL A 1 171 ? 1.892 -14.965 -20.225 1.00 82.19 171 VAL A CA 1
ATOM 1251 C C . VAL A 1 171 ? 1.293 -15.236 -21.608 1.00 82.19 171 VAL A C 1
ATOM 1253 O O . VAL A 1 171 ? 2.015 -15.264 -22.604 1.00 82.19 171 VAL A O 1
ATOM 1256 N N . TYR A 1 172 ? -0.033 -15.365 -21.697 1.00 79.44 172 TYR A N 1
ATOM 1257 C CA . TYR A 1 172 ? -0.733 -15.512 -22.972 1.00 79.44 172 TYR A CA 1
ATOM 1258 C C . TYR A 1 172 ? -0.539 -14.296 -23.893 1.00 79.44 172 TYR A C 1
ATOM 1260 O O . TYR A 1 172 ? -0.178 -14.449 -25.063 1.00 79.44 172 TYR A O 1
ATOM 1268 N N . ASN A 1 173 ? -0.683 -13.084 -23.353 1.00 77.88 173 ASN A N 1
ATOM 1269 C CA . ASN A 1 173 ? -0.431 -11.845 -24.090 1.00 77.88 173 ASN A CA 1
ATOM 1270 C C . ASN A 1 173 ? 1.030 -11.729 -24.551 1.00 77.88 173 ASN A C 1
ATOM 1272 O O . ASN A 1 173 ? 1.284 -11.269 -25.663 1.00 77.88 173 ASN A O 1
ATOM 1276 N N . GLN A 1 174 ? 1.989 -12.198 -23.751 1.00 72.31 174 GLN A N 1
ATOM 1277 C CA . GLN A 1 174 ? 3.404 -12.227 -24.121 1.00 72.31 174 GLN A CA 1
ATOM 1278 C C . GLN A 1 174 ? 3.673 -13.195 -25.286 1.00 72.31 174 GLN A C 1
ATOM 1280 O O . GLN A 1 174 ? 4.442 -12.868 -26.190 1.00 72.31 174 GLN A O 1
ATOM 1285 N N . MET A 1 175 ? 3.011 -14.357 -25.320 1.00 72.56 175 MET A N 1
ATOM 1286 C CA . MET A 1 175 ? 3.106 -15.294 -26.450 1.00 72.56 175 MET A CA 1
ATOM 1287 C C . MET A 1 175 ? 2.531 -14.696 -27.741 1.00 72.56 175 MET A C 1
ATOM 1289 O O . MET A 1 175 ? 3.149 -14.799 -28.804 1.00 72.56 175 MET A O 1
ATOM 1293 N N . LEU A 1 176 ? 1.379 -14.024 -27.654 1.00 72.62 176 LEU A N 1
ATOM 1294 C CA . LEU A 1 176 ? 0.788 -13.300 -28.785 1.00 72.62 176 LEU A CA 1
ATOM 1295 C C . LEU A 1 176 ? 1.696 -12.167 -29.271 1.00 72.62 176 LEU A C 1
ATOM 1297 O O . LEU A 1 176 ? 1.880 -11.995 -30.478 1.00 72.62 176 LEU A O 1
ATOM 1301 N N . TYR A 1 177 ? 2.301 -11.430 -28.340 1.00 70.00 177 TYR A N 1
ATOM 1302 C CA . TYR A 1 177 ? 3.254 -10.374 -28.646 1.00 70.00 177 TYR A CA 1
ATOM 1303 C C . TYR A 1 177 ? 4.484 -10.919 -29.380 1.00 70.00 177 TYR A C 1
ATOM 1305 O O . TYR A 1 177 ? 4.852 -10.368 -30.411 1.00 70.00 177 TYR A O 1
ATOM 1313 N N . ASN A 1 178 ? 5.076 -12.027 -28.921 1.00 68.38 178 ASN A N 1
ATOM 1314 C CA . ASN A 1 178 ? 6.223 -12.653 -29.590 1.00 68.38 178 ASN A CA 1
ATOM 1315 C C . ASN A 1 178 ? 5.881 -13.121 -31.012 1.00 68.38 178 ASN A C 1
ATOM 1317 O O . ASN A 1 178 ? 6.670 -12.942 -31.937 1.00 68.38 178 ASN A O 1
ATOM 1321 N N . LYS A 1 179 ? 4.675 -13.656 -31.231 1.00 69.12 179 LYS A N 1
ATOM 1322 C CA . LYS A 1 179 ? 4.215 -14.021 -32.579 1.00 69.12 179 LYS A CA 1
ATOM 1323 C C . LYS A 1 179 ? 4.055 -12.790 -33.480 1.00 69.12 179 LYS A C 1
ATOM 1325 O O . LYS A 1 179 ? 4.434 -12.818 -34.648 1.00 69.12 179 LYS A O 1
ATOM 1330 N N . ALA A 1 180 ? 3.528 -11.697 -32.930 1.00 64.88 180 ALA A N 1
ATOM 1331 C CA . ALA A 1 180 ? 3.380 -10.424 -33.628 1.00 64.88 180 ALA A CA 1
ATOM 1332 C C . ALA A 1 180 ? 4.715 -9.687 -33.852 1.00 64.88 180 ALA A C 1
ATOM 1334 O O . ALA A 1 180 ? 4.802 -8.887 -34.781 1.00 64.88 180 ALA A O 1
ATOM 1335 N N . TYR A 1 181 ? 5.721 -9.950 -33.016 1.00 61.88 181 TYR A N 1
ATOM 1336 C CA . TYR A 1 181 ? 7.088 -9.443 -33.120 1.00 61.88 181 TYR A CA 1
ATOM 1337 C C . TYR A 1 181 ? 7.816 -10.077 -34.313 1.00 61.88 181 TYR A C 1
ATOM 1339 O O . TYR A 1 181 ? 8.292 -9.359 -35.190 1.00 61.88 181 TYR A O 1
ATOM 1347 N N . HIS A 1 182 ? 7.775 -11.409 -34.431 1.00 60.75 182 HIS A N 1
ATOM 1348 C CA . HIS A 1 182 ? 8.339 -12.112 -35.590 1.00 60.75 182 HIS A CA 1
ATOM 1349 C C . HIS A 1 182 ? 7.595 -11.797 -36.899 1.00 60.75 182 HIS A C 1
ATOM 1351 O O . HIS A 1 182 ? 8.207 -11.739 -37.961 1.00 60.75 182 HIS A O 1
ATOM 1357 N N . ALA A 1 183 ? 6.287 -11.522 -36.837 1.00 61.94 183 ALA A N 1
ATOM 1358 C CA . ALA A 1 183 ? 5.509 -11.098 -38.004 1.00 61.94 183 ALA A CA 1
ATOM 1359 C C . ALA A 1 183 ? 5.792 -9.648 -38.455 1.00 61.94 183 ALA A C 1
ATOM 1361 O O . ALA A 1 183 ? 5.468 -9.292 -39.584 1.00 61.94 183 ALA A O 1
ATOM 1362 N N . ALA A 1 184 ? 6.373 -8.808 -37.591 1.00 59.94 184 ALA A N 1
ATOM 1363 C CA . ALA A 1 184 ? 6.687 -7.405 -37.879 1.00 59.94 184 ALA A CA 1
ATOM 1364 C C . ALA A 1 184 ? 8.151 -7.176 -38.313 1.00 59.94 184 ALA A C 1
ATOM 1366 O O . ALA A 1 184 ? 8.576 -6.026 -38.430 1.00 59.94 184 ALA A O 1
ATOM 1367 N N . GLY A 1 185 ? 8.920 -8.247 -38.551 1.00 59.28 185 GLY A N 1
ATOM 1368 C CA . GLY A 1 185 ? 10.320 -8.164 -38.978 1.00 59.28 185 GLY A CA 1
ATOM 1369 C C . GLY A 1 185 ? 11.268 -7.684 -37.874 1.00 59.28 185 GLY A C 1
ATOM 1370 O O . GLY A 1 185 ? 12.067 -6.783 -38.111 1.00 59.28 185 GLY A O 1
ATOM 1371 N N . ASP A 1 186 ? 11.131 -8.240 -36.662 1.00 57.62 186 ASP A N 1
ATOM 1372 C CA . ASP A 1 186 ? 11.991 -8.008 -35.483 1.00 57.62 186 ASP A CA 1
ATOM 1373 C C . ASP A 1 186 ? 12.037 -6.565 -34.949 1.00 57.62 186 ASP A C 1
ATOM 1375 O O . ASP A 1 186 ? 12.837 -6.219 -34.073 1.00 57.62 186 ASP A O 1
ATOM 1379 N N . ARG A 1 187 ? 11.109 -5.714 -35.393 1.00 58.81 187 ARG A N 1
ATOM 1380 C CA . ARG A 1 187 ? 10.862 -4.414 -34.766 1.00 58.81 187 ARG A CA 1
ATOM 1381 C C . ARG A 1 187 ? 9.929 -4.603 -33.579 1.00 58.81 187 ARG A C 1
ATOM 1383 O O . ARG A 1 187 ? 8.790 -5.050 -33.730 1.00 58.81 187 ARG A O 1
ATOM 1390 N N . ALA A 1 188 ? 10.394 -4.245 -32.384 1.00 57.66 188 ALA A N 1
ATOM 1391 C CA . ALA A 1 188 ? 9.498 -4.170 -31.239 1.00 57.66 188 ALA A CA 1
ATOM 1392 C C . ALA A 1 188 ? 8.434 -3.090 -31.525 1.00 57.66 188 ALA A C 1
ATOM 1394 O O . ALA A 1 188 ? 8.700 -2.085 -32.167 1.00 57.66 188 ALA A O 1
ATOM 1395 N N . VAL A 1 189 ? 7.191 -3.299 -31.111 1.00 63.88 189 VAL A N 1
ATOM 1396 C CA . VAL A 1 189 ? 6.162 -2.253 -31.195 1.00 63.88 189 VAL A CA 1
ATOM 1397 C C . VAL A 1 189 ? 5.634 -2.079 -29.781 1.00 63.88 189 VAL A C 1
ATOM 1399 O O . VAL A 1 189 ? 4.876 -2.941 -29.324 1.00 63.88 189 VAL A O 1
ATOM 1402 N N . PRO A 1 190 ? 6.074 -1.040 -29.047 1.00 61.50 190 PRO A N 1
ATOM 1403 C CA . PRO A 1 190 ? 5.673 -0.826 -27.656 1.00 61.50 190 PRO A CA 1
ATOM 1404 C C . PRO A 1 190 ? 4.149 -0.745 -27.483 1.00 61.50 190 PRO A C 1
ATOM 1406 O O . PRO A 1 190 ? 3.594 -1.247 -26.509 1.00 61.50 190 PRO A O 1
ATOM 1409 N N . GLU A 1 191 ? 3.451 -0.202 -28.479 1.00 67.81 191 GLU A N 1
ATOM 1410 C CA . GLU A 1 191 ? 2.004 0.047 -28.469 1.00 67.81 191 GLU A CA 1
ATOM 1411 C C . GLU A 1 191 ? 1.160 -1.229 -28.346 1.00 67.81 191 GLU A C 1
ATOM 1413 O O . GLU A 1 191 ? 0.086 -1.207 -27.748 1.00 67.81 191 GLU A O 1
ATOM 1418 N N . LYS A 1 192 ? 1.655 -2.383 -28.818 1.00 67.38 192 LYS A N 1
ATOM 1419 C CA . LYS A 1 192 ? 0.928 -3.661 -28.695 1.00 67.38 192 LYS A CA 1
ATOM 1420 C C . LYS A 1 192 ? 0.851 -4.181 -27.253 1.00 67.38 192 LYS A C 1
ATOM 1422 O O . LYS A 1 192 ? 0.109 -5.125 -26.997 1.00 67.38 192 LYS A O 1
ATOM 1427 N N . ARG A 1 193 ? 1.581 -3.575 -26.308 1.00 69.38 193 ARG A N 1
ATOM 1428 C CA . ARG A 1 193 ? 1.486 -3.875 -24.867 1.00 69.38 193 ARG A CA 1
ATOM 1429 C C . ARG A 1 193 ? 0.411 -3.053 -24.146 1.00 69.38 193 ARG A C 1
ATOM 1431 O O . ARG A 1 193 ? 0.080 -3.368 -23.006 1.00 69.38 193 ARG A O 1
ATOM 1438 N N . LEU A 1 194 ? -0.155 -2.036 -24.802 1.00 71.56 194 LEU A N 1
ATOM 1439 C CA . LEU A 1 194 ? -1.184 -1.159 -24.236 1.00 71.56 194 LEU A CA 1
ATOM 1440 C C . LEU A 1 194 ? -2.564 -1.837 -24.050 1.00 71.56 194 LEU A C 1
ATOM 1442 O O . LEU A 1 194 ? -3.176 -1.626 -23.003 1.00 71.56 194 LEU A O 1
ATOM 1446 N N . PRO A 1 195 ? -3.076 -2.677 -24.979 1.00 80.12 195 PRO A N 1
ATOM 1447 C CA . PRO A 1 195 ? -4.432 -3.227 -24.865 1.00 80.12 195 PRO A CA 1
ATOM 1448 C C . PRO A 1 195 ? -4.688 -4.073 -23.602 1.00 80.12 195 PRO A C 1
ATOM 1450 O O . PRO A 1 195 ? -5.723 -3.869 -22.966 1.00 80.12 195 PRO A O 1
ATOM 1453 N N . PRO A 1 196 ? -3.769 -4.956 -23.152 1.00 78.62 196 PRO A N 1
ATOM 1454 C CA . PRO A 1 196 ? -3.924 -5.654 -21.873 1.00 78.62 196 PRO A CA 1
ATOM 1455 C C . PRO A 1 196 ? -4.048 -4.707 -20.673 1.00 78.62 196 PRO A C 1
ATOM 1457 O O . PRO A 1 196 ? -4.803 -4.983 -19.744 1.00 78.62 196 PRO A O 1
ATOM 1460 N N . MET A 1 197 ? -3.347 -3.570 -20.706 1.00 82.06 197 MET A N 1
ATOM 1461 C CA . MET A 1 197 ? -3.410 -2.550 -19.659 1.00 82.06 197 MET A CA 1
ATOM 1462 C C . MET A 1 197 ? -4.778 -1.856 -19.624 1.00 82.06 197 MET A C 1
ATOM 1464 O O . MET A 1 197 ? -5.309 -1.617 -18.542 1.00 82.06 197 MET A O 1
ATOM 1468 N N . MET A 1 198 ? -5.378 -1.593 -20.792 1.00 85.81 198 MET A N 1
ATOM 1469 C CA . MET A 1 198 ? -6.728 -1.020 -20.904 1.00 85.81 198 MET A CA 1
ATOM 1470 C C . MET A 1 198 ? -7.804 -1.974 -20.375 1.00 85.81 198 MET A C 1
ATOM 1472 O O . MET A 1 198 ? -8.722 -1.554 -19.681 1.00 85.81 198 MET A O 1
ATOM 1476 N N . VAL A 1 199 ? -7.690 -3.273 -20.665 1.00 86.62 199 VAL A N 1
ATOM 1477 C CA . VAL A 1 199 ? -8.611 -4.275 -20.102 1.00 86.62 199 VAL A CA 1
ATOM 1478 C C . VAL A 1 199 ? -8.402 -4.396 -18.592 1.00 86.62 199 VAL A C 1
ATOM 1480 O O . VAL A 1 199 ? -9.367 -4.422 -17.830 1.00 86.62 199 VAL A O 1
ATOM 1483 N N . GLY A 1 200 ? -7.142 -4.407 -18.147 1.00 86.75 200 GLY A N 1
ATOM 1484 C CA . GLY A 1 200 ? -6.787 -4.447 -16.734 1.00 86.75 200 GLY A CA 1
ATOM 1485 C C . GLY A 1 200 ? -7.381 -3.286 -15.936 1.00 86.75 200 GLY A C 1
ATOM 1486 O O . GLY A 1 200 ? -7.898 -3.522 -14.847 1.00 86.75 200 GLY A O 1
ATOM 1487 N N . SER A 1 201 ? -7.373 -2.058 -16.473 1.00 87.75 201 SER A N 1
ATOM 1488 C CA . SER A 1 201 ? -7.946 -0.887 -15.792 1.00 87.75 201 SER A CA 1
ATOM 1489 C C . SER A 1 201 ? -9.462 -0.984 -15.625 1.00 87.75 201 SER A C 1
ATOM 1491 O O . SER A 1 201 ? -9.964 -0.710 -14.537 1.00 87.75 201 SER A O 1
ATOM 1493 N N . VAL A 1 202 ? -10.187 -1.461 -16.640 1.00 92.38 202 VAL A N 1
ATOM 1494 C CA . VAL A 1 202 ? -11.639 -1.685 -16.549 1.00 92.38 202 VAL A CA 1
ATOM 1495 C C . VAL A 1 202 ? -11.967 -2.758 -15.510 1.00 92.38 202 VAL A C 1
ATOM 1497 O O . VAL A 1 202 ? -12.851 -2.554 -14.679 1.00 92.38 202 VAL A O 1
ATOM 1500 N N . LEU A 1 203 ? -11.234 -3.878 -15.507 1.00 91.25 203 LEU A N 1
ATOM 1501 C CA . LEU A 1 203 ? -11.417 -4.940 -14.510 1.00 91.25 203 LEU A CA 1
ATOM 1502 C C . LEU A 1 203 ? -11.086 -4.453 -13.095 1.00 91.25 203 LEU A C 1
ATOM 1504 O O . LEU A 1 203 ? -11.802 -4.779 -12.152 1.00 91.25 203 LEU A O 1
ATOM 1508 N N . PHE A 1 204 ? -10.031 -3.650 -12.951 1.00 91.31 204 PHE A N 1
ATOM 1509 C CA . PHE A 1 204 ? -9.609 -3.098 -11.669 1.00 91.31 204 PHE A CA 1
ATOM 1510 C C . PHE A 1 204 ? -10.659 -2.138 -11.092 1.00 91.31 204 PHE A C 1
ATOM 1512 O O . PHE A 1 204 ? -11.129 -2.343 -9.971 1.00 91.31 204 PHE A O 1
ATOM 1519 N N . SER A 1 205 ? -11.092 -1.139 -11.867 1.00 91.38 205 SER A N 1
ATOM 1520 C CA . SER A 1 205 ? -12.124 -0.184 -11.445 1.00 91.38 205 SER A CA 1
ATOM 1521 C C . SER A 1 205 ? -13.480 -0.858 -11.227 1.00 91.38 205 SER A C 1
ATOM 1523 O O . SER A 1 205 ? -14.154 -0.570 -10.239 1.00 91.38 205 SER A O 1
ATOM 1525 N N . GLY A 1 206 ? -13.860 -1.799 -12.097 1.00 92.56 206 GLY A N 1
ATOM 1526 C CA . GLY A 1 206 ? -15.072 -2.601 -11.932 1.00 92.56 206 GLY A CA 1
ATOM 1527 C C . GLY A 1 206 ? -15.038 -3.456 -10.663 1.00 92.56 206 GLY A C 1
ATOM 1528 O O . GLY A 1 206 ? -16.024 -3.505 -9.933 1.00 92.56 206 GLY A O 1
ATOM 1529 N N . GLY A 1 207 ? -13.890 -4.061 -10.346 1.00 90.88 207 GLY A N 1
ATOM 1530 C CA . GLY A 1 207 ? -13.675 -4.813 -9.109 1.00 90.88 207 GLY A CA 1
ATOM 1531 C C . GLY A 1 207 ? -13.804 -3.945 -7.856 1.00 90.88 207 GLY A C 1
ATOM 1532 O O . GLY A 1 207 ? -14.505 -4.330 -6.921 1.00 90.88 207 GLY A O 1
ATOM 1533 N N . GLN A 1 208 ? -13.202 -2.749 -7.846 1.00 90.44 208 GLN A N 1
ATOM 1534 C CA . GLN A 1 208 ? -13.343 -1.806 -6.728 1.00 90.44 208 GLN A CA 1
ATOM 1535 C C . GLN A 1 208 ? -14.790 -1.337 -6.536 1.00 90.44 208 GLN A C 1
ATOM 1537 O O . GLN A 1 208 ? -15.279 -1.321 -5.406 1.00 90.44 208 GLN A O 1
ATOM 1542 N N . PHE A 1 209 ? -15.488 -1.003 -7.625 1.00 91.38 209 PHE A N 1
ATOM 1543 C CA . PHE A 1 209 ? -16.900 -0.623 -7.575 1.00 91.38 209 PHE A CA 1
ATOM 1544 C C . PHE A 1 209 ? -17.766 -1.750 -7.006 1.00 91.38 209 PHE A C 1
ATOM 1546 O O . PHE A 1 209 ? -18.592 -1.524 -6.124 1.00 91.38 209 PHE A O 1
ATOM 1553 N N . LEU A 1 210 ? -17.538 -2.980 -7.469 1.00 91.25 210 LEU A N 1
ATOM 1554 C CA . LEU A 1 210 ? -18.299 -4.148 -7.050 1.00 91.25 210 LEU A CA 1
ATOM 1555 C C . LEU A 1 210 ? -18.096 -4.437 -5.555 1.00 91.25 210 LEU A C 1
ATOM 1557 O O . LEU A 1 210 ? -19.076 -4.666 -4.850 1.00 91.25 210 LEU A O 1
ATOM 1561 N N . ILE A 1 211 ? -16.867 -4.339 -5.036 1.00 90.31 211 ILE A N 1
ATOM 1562 C CA . ILE A 1 211 ? -16.604 -4.457 -3.590 1.00 90.31 211 ILE A CA 1
ATOM 1563 C C . ILE A 1 211 ? -17.346 -3.361 -2.817 1.00 90.31 211 ILE A C 1
ATOM 1565 O O . ILE A 1 211 ? -18.028 -3.667 -1.842 1.00 90.31 211 ILE A O 1
ATOM 1569 N N . GLY A 1 212 ? -17.252 -2.104 -3.262 1.00 87.12 212 GLY A N 1
ATOM 1570 C CA . GLY A 1 212 ? -17.902 -0.973 -2.595 1.00 87.12 212 GLY A CA 1
ATOM 1571 C C . GLY A 1 212 ? -19.427 -1.103 -2.538 1.00 87.12 212 GLY A C 1
ATOM 1572 O O . GLY A 1 212 ? -20.024 -0.871 -1.491 1.00 87.12 212 GLY A O 1
ATOM 1573 N N . TRP A 1 213 ? -20.053 -1.539 -3.634 1.00 87.44 213 TRP A N 1
ATOM 1574 C CA . TRP A 1 213 ? -21.503 -1.737 -3.713 1.00 87.44 213 TRP A CA 1
ATOM 1575 C C . TRP A 1 213 ? -21.986 -2.957 -2.915 1.00 87.44 213 TRP A C 1
ATOM 1577 O O . TRP A 1 213 ? -23.093 -2.960 -2.386 1.00 87.44 213 TRP A O 1
ATOM 1587 N N . THR A 1 214 ? -21.164 -4.007 -2.814 1.00 87.94 214 THR A N 1
ATOM 1588 C CA . THR A 1 214 ? -21.562 -5.305 -2.227 1.00 87.94 214 THR A CA 1
ATOM 1589 C C . THR A 1 214 ? -21.002 -5.577 -0.834 1.00 87.94 214 THR A C 1
ATOM 1591 O O . THR A 1 214 ? -21.130 -6.686 -0.305 1.00 87.94 214 THR A O 1
ATOM 1594 N N . ALA A 1 215 ? -20.432 -4.550 -0.203 1.00 80.69 215 ALA A N 1
ATOM 1595 C CA . ALA A 1 215 ? -19.958 -4.605 1.177 1.00 80.69 215 ALA A CA 1
ATOM 1596 C C . ALA A 1 215 ? -21.090 -4.840 2.198 1.00 80.69 215 ALA A C 1
ATOM 1598 O O . ALA A 1 215 ? -20.824 -5.286 3.311 1.00 80.69 215 ALA A O 1
ATOM 1599 N N . GLN A 1 216 ? -22.346 -4.582 1.826 1.00 82.94 216 GLN A N 1
ATOM 1600 C CA . GLN A 1 216 ? -23.507 -4.776 2.693 1.00 82.94 216 GLN A CA 1
ATOM 1601 C C . GLN A 1 216 ? -23.798 -6.269 2.957 1.00 82.94 216 GLN A C 1
ATOM 1603 O O . GLN A 1 216 ? -23.617 -7.104 2.063 1.00 82.94 216 GLN A O 1
ATOM 1608 N N . PRO A 1 217 ? -24.292 -6.627 4.157 1.00 79.75 217 PRO A N 1
ATOM 1609 C CA . PRO A 1 217 ? -24.535 -8.019 4.536 1.00 79.75 217 PRO A CA 1
ATOM 1610 C C . PRO A 1 217 ? -25.694 -8.672 3.765 1.00 79.75 217 PRO A C 1
ATOM 1612 O O . PRO A 1 217 ? -25.706 -9.893 3.631 1.00 79.75 217 PRO A O 1
ATOM 1615 N N . GLU A 1 218 ? -26.619 -7.878 3.215 1.00 81.50 218 GLU A N 1
ATOM 1616 C CA . GLU A 1 218 ? -27.782 -8.350 2.443 1.00 81.50 218 GLU A CA 1
ATOM 1617 C C . GLU A 1 218 ? -27.394 -9.061 1.136 1.00 81.50 218 GLU A C 1
ATOM 1619 O O . GLU A 1 218 ? -28.095 -9.957 0.668 1.00 81.50 218 GLU A O 1
ATOM 1624 N N . ILE A 1 219 ? -26.253 -8.694 0.547 1.00 86.25 219 ILE A N 1
ATOM 1625 C CA . ILE A 1 219 ? -25.768 -9.279 -0.705 1.00 86.25 219 ILE A CA 1
ATOM 1626 C C . ILE A 1 219 ? -24.926 -10.524 -0.398 1.00 86.25 219 ILE A C 1
ATOM 1628 O O . ILE A 1 219 ? -24.148 -10.548 0.556 1.00 86.25 219 ILE A O 1
ATOM 1632 N N . HIS A 1 220 ? -25.039 -11.571 -1.221 1.00 85.62 220 HIS A N 1
ATOM 1633 C CA . HIS A 1 220 ? -24.305 -12.824 -1.029 1.00 85.62 220 HIS A CA 1
ATOM 1634 C C . HIS A 1 220 ? -22.777 -12.612 -1.052 1.00 85.62 220 HIS A C 1
ATOM 1636 O O . HIS A 1 220 ? -22.246 -11.954 -1.945 1.00 85.62 220 HIS A O 1
ATOM 1642 N N . TRP A 1 221 ? -22.054 -13.222 -0.109 1.00 83.62 221 TRP A N 1
ATOM 1643 C CA . TRP A 1 221 ? -20.607 -13.045 0.116 1.00 83.62 221 TRP A CA 1
ATOM 1644 C C . TRP A 1 221 ? -19.714 -13.361 -1.097 1.00 83.62 221 TRP A C 1
ATOM 1646 O O . TRP A 1 221 ? -18.597 -12.860 -1.190 1.00 83.62 221 TRP A O 1
ATOM 1656 N N . ILE A 1 222 ? -20.199 -14.169 -2.045 1.00 87.06 222 ILE A N 1
ATOM 1657 C CA . ILE A 1 222 ? -19.479 -14.483 -3.293 1.00 87.06 222 ILE A CA 1
ATOM 1658 C C . ILE A 1 222 ? -19.238 -13.223 -4.124 1.00 87.06 222 ILE A C 1
ATOM 1660 O O . ILE A 1 222 ? -18.201 -13.109 -4.770 1.00 87.06 222 ILE A O 1
ATOM 1664 N N . VAL A 1 223 ? -20.176 -12.277 -4.114 1.00 89.00 223 VAL A N 1
ATOM 1665 C CA . VAL A 1 223 ? -20.105 -11.089 -4.965 1.00 89.00 223 VAL A CA 1
ATOM 1666 C C . VAL A 1 223 ? -18.887 -10.222 -4.605 1.00 89.00 223 VAL A C 1
ATOM 1668 O O . VAL A 1 223 ? -18.038 -10.041 -5.480 1.00 89.00 223 VAL A O 1
ATOM 1671 N N . PRO A 1 224 ? -18.665 -9.802 -3.342 1.00 88.75 224 PRO A N 1
ATOM 1672 C CA . PRO A 1 224 ? -17.435 -9.093 -2.987 1.00 88.75 224 PRO A CA 1
ATOM 1673 C C . PRO A 1 224 ? -16.167 -9.937 -3.220 1.00 88.75 224 PRO A C 1
ATOM 1675 O O . PRO A 1 224 ? -15.138 -9.379 -3.598 1.00 88.75 224 PRO A O 1
ATOM 1678 N N . CYS A 1 225 ? -16.226 -11.272 -3.105 1.00 89.44 225 CYS A N 1
ATOM 1679 C CA . CYS A 1 225 ? -15.103 -12.151 -3.467 1.00 89.44 225 CYS A CA 1
ATOM 1680 C C . CYS A 1 225 ? -14.765 -12.123 -4.969 1.00 89.44 225 CYS A C 1
ATOM 1682 O O . CYS A 1 225 ? -13.587 -12.132 -5.332 1.00 89.44 225 CYS A O 1
ATOM 1684 N N . ILE A 1 226 ? -15.768 -12.045 -5.851 1.00 91.75 226 ILE A N 1
ATOM 1685 C CA . ILE A 1 226 ? -15.558 -11.843 -7.294 1.00 91.75 226 ILE A CA 1
ATOM 1686 C C . ILE A 1 226 ? -14.916 -10.474 -7.533 1.00 91.75 226 ILE A C 1
ATOM 1688 O O . ILE A 1 226 ? -13.954 -10.379 -8.291 1.00 91.75 226 ILE A O 1
ATOM 1692 N N . GLY A 1 227 ? -15.380 -9.428 -6.845 1.00 91.12 227 GLY A N 1
ATOM 1693 C CA . GLY A 1 227 ? -14.764 -8.100 -6.911 1.00 91.12 227 GLY A CA 1
ATOM 1694 C C . GLY A 1 227 ? -13.286 -8.107 -6.511 1.00 91.12 227 GLY A C 1
ATOM 1695 O O . GLY A 1 227 ? -12.459 -7.517 -7.203 1.00 91.12 227 GLY A O 1
ATOM 1696 N N . LEU A 1 228 ? -12.933 -8.846 -5.454 1.00 91.88 228 LEU A N 1
ATOM 1697 C CA . LEU A 1 228 ? -11.548 -9.045 -5.007 1.00 91.88 228 LEU A CA 1
ATOM 1698 C C . LEU A 1 228 ? -10.693 -9.804 -6.034 1.00 91.88 228 LEU A C 1
ATOM 1700 O O . LEU A 1 228 ? -9.526 -9.462 -6.238 1.00 91.88 228 LEU A O 1
ATOM 1704 N N . LEU A 1 229 ? -11.268 -10.796 -6.718 1.00 93.75 229 LEU A N 1
ATOM 1705 C CA . LEU A 1 229 ? -10.602 -11.519 -7.804 1.00 93.75 229 LEU A CA 1
ATOM 1706 C C . LEU A 1 229 ? -10.348 -10.608 -9.014 1.00 93.75 229 LEU A C 1
ATOM 1708 O O . LEU A 1 229 ? -9.242 -10.606 -9.564 1.00 93.75 229 LEU A O 1
ATOM 1712 N N . LEU A 1 230 ? -11.340 -9.807 -9.410 1.00 93.00 230 LEU A N 1
ATOM 1713 C CA . LEU A 1 230 ? -11.212 -8.829 -10.496 1.00 93.00 230 LEU A CA 1
ATOM 1714 C C . LEU A 1 230 ? -10.167 -7.760 -10.168 1.00 93.00 230 LEU A C 1
ATOM 1716 O O . LEU A 1 230 ? -9.336 -7.436 -11.016 1.00 93.00 230 LEU A O 1
ATOM 1720 N N . LEU A 1 231 ? -10.152 -7.282 -8.923 1.00 93.06 231 LEU A N 1
ATOM 1721 C CA . LEU A 1 231 ? -9.145 -6.355 -8.419 1.00 93.06 231 LEU A CA 1
ATOM 1722 C C . LEU A 1 231 ? -7.739 -6.954 -8.529 1.00 93.06 231 LEU A C 1
ATOM 1724 O O . LEU A 1 231 ? -6.854 -6.309 -9.087 1.00 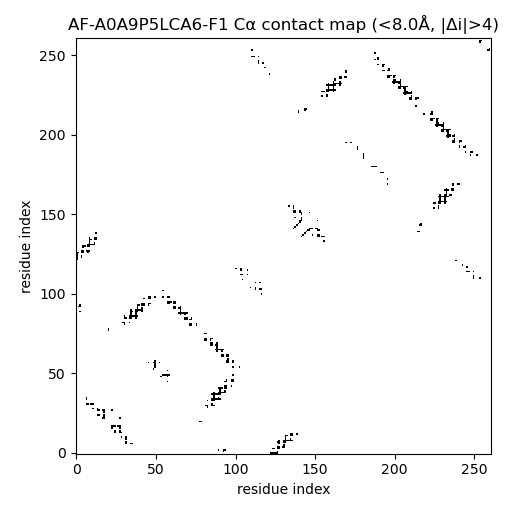93.06 231 LEU A O 1
ATOM 1728 N N . GLY A 1 232 ? -7.532 -8.187 -8.051 1.00 90.75 232 GLY A N 1
ATOM 1729 C CA . GLY A 1 232 ? -6.235 -8.869 -8.135 1.00 90.75 232 GLY A CA 1
ATOM 1730 C C . GLY A 1 232 ? -5.764 -9.070 -9.579 1.00 90.75 232 GLY A C 1
ATOM 1731 O O . GLY A 1 232 ? -4.616 -8.766 -9.907 1.00 90.75 232 GLY A O 1
ATOM 1732 N N . THR A 1 233 ? -6.671 -9.503 -10.459 1.00 91.44 233 THR A N 1
ATOM 1733 C CA . THR A 1 233 ? -6.393 -9.717 -11.890 1.00 91.44 233 THR A CA 1
ATOM 1734 C C . THR A 1 233 ? -6.040 -8.407 -12.595 1.00 91.44 233 THR A C 1
ATOM 1736 O O . THR A 1 233 ? -5.033 -8.330 -13.303 1.00 91.44 233 THR A O 1
ATOM 1739 N N . GLY A 1 234 ? -6.846 -7.362 -12.383 1.00 89.75 234 GLY A N 1
ATOM 1740 C CA . GLY A 1 234 ? -6.654 -6.044 -12.982 1.00 89.75 234 GLY A CA 1
ATOM 1741 C C . GLY A 1 234 ? -5.366 -5.383 -12.503 1.00 89.75 234 GLY A C 1
ATOM 1742 O O . GLY A 1 234 ? -4.547 -4.980 -13.327 1.00 89.75 234 GLY A O 1
ATOM 1743 N N . PHE A 1 235 ? -5.128 -5.358 -11.188 1.00 89.75 235 PHE A N 1
ATOM 1744 C CA . PHE A 1 235 ? -3.920 -4.768 -10.613 1.00 89.75 235 PHE A CA 1
ATOM 1745 C C . PHE A 1 235 ? -2.648 -5.443 -11.136 1.00 89.75 235 PHE A C 1
ATOM 1747 O O . PHE A 1 235 ? -1.737 -4.759 -11.602 1.00 89.75 235 PHE A O 1
ATOM 1754 N N . PHE A 1 236 ? -2.598 -6.781 -11.114 1.00 88.25 236 PHE A N 1
ATOM 1755 C CA . PHE A 1 236 ? -1.432 -7.524 -11.591 1.00 88.25 236 PHE A CA 1
ATOM 1756 C C . PHE A 1 236 ? -1.164 -7.264 -13.080 1.00 88.25 236 PHE A C 1
ATOM 1758 O O . PHE A 1 236 ? -0.025 -7.004 -13.472 1.00 88.25 236 PHE A O 1
ATOM 1765 N N . THR A 1 237 ? -2.216 -7.283 -13.905 1.00 87.25 237 THR A N 1
ATOM 1766 C CA . THR A 1 237 ? -2.109 -7.064 -15.355 1.00 87.25 237 THR A CA 1
ATOM 1767 C C . THR A 1 237 ? -1.613 -5.655 -15.678 1.00 87.25 237 THR A C 1
ATOM 1769 O O . THR A 1 237 ? -0.704 -5.508 -16.491 1.00 87.25 237 THR A O 1
ATOM 1772 N N . ILE A 1 238 ? -2.153 -4.623 -15.017 1.00 88.19 238 ILE A N 1
ATOM 1773 C CA . ILE A 1 238 ? -1.715 -3.229 -15.197 1.00 88.19 238 ILE A CA 1
ATOM 1774 C C . ILE A 1 238 ? -0.248 -3.084 -14.800 1.00 88.19 238 ILE A C 1
ATOM 1776 O O . ILE A 1 238 ? 0.550 -2.559 -15.574 1.00 88.19 238 ILE A O 1
ATOM 1780 N N . PHE A 1 239 ? 0.111 -3.561 -13.605 1.00 84.75 239 PHE A N 1
ATOM 1781 C CA . PHE A 1 239 ? 1.448 -3.373 -13.052 1.00 84.75 239 PHE A CA 1
ATOM 1782 C C . PHE A 1 239 ? 2.516 -4.050 -13.916 1.00 84.75 239 PHE A C 1
ATOM 1784 O O . PHE A 1 239 ? 3.545 -3.450 -14.232 1.00 84.75 239 PHE A O 1
ATOM 1791 N N . GLN A 1 240 ? 2.257 -5.284 -14.355 1.00 83.25 240 GLN A N 1
ATOM 1792 C CA . GLN A 1 240 ? 3.205 -6.017 -15.185 1.00 83.25 240 GLN A CA 1
ATOM 1793 C C . GLN A 1 240 ? 3.291 -5.420 -16.600 1.00 83.25 240 GLN A C 1
ATOM 1795 O O . GLN A 1 240 ? 4.398 -5.167 -17.080 1.00 83.25 240 GLN A O 1
ATOM 1800 N N . ALA A 1 241 ? 2.155 -5.113 -17.240 1.00 82.44 241 ALA A N 1
ATOM 1801 C CA . ALA A 1 241 ? 2.139 -4.501 -18.568 1.00 82.44 241 ALA A CA 1
ATOM 1802 C C . ALA A 1 241 ? 2.852 -3.140 -18.585 1.00 82.44 241 ALA A C 1
ATOM 1804 O O . ALA A 1 241 ? 3.596 -2.856 -19.523 1.00 82.44 241 ALA A O 1
ATOM 1805 N N . ALA A 1 242 ? 2.683 -2.324 -17.540 1.00 82.44 242 ALA A N 1
ATOM 1806 C CA . ALA A 1 242 ? 3.347 -1.031 -17.416 1.00 82.44 242 ALA A CA 1
ATOM 1807 C C . ALA A 1 242 ? 4.871 -1.171 -17.266 1.00 82.44 242 ALA A C 1
ATOM 1809 O O . ALA A 1 242 ? 5.612 -0.495 -17.979 1.00 82.44 242 ALA A O 1
ATOM 1810 N N . LEU A 1 243 ? 5.357 -2.095 -16.424 1.00 79.62 243 LEU A N 1
ATOM 1811 C CA . LEU A 1 243 ? 6.794 -2.401 -16.327 1.00 79.62 243 LEU A CA 1
ATOM 1812 C C . LEU A 1 243 ? 7.367 -2.849 -17.677 1.00 79.62 243 LEU A C 1
ATOM 1814 O O . LEU A 1 243 ? 8.395 -2.346 -18.128 1.00 79.62 243 LEU A O 1
ATOM 1818 N N . ASN A 1 244 ? 6.669 -3.761 -18.348 1.00 78.75 244 ASN A N 1
ATOM 1819 C CA . ASN A 1 244 ? 7.055 -4.273 -19.656 1.00 78.75 244 ASN A CA 1
ATOM 1820 C C . ASN A 1 244 ? 7.067 -3.183 -20.737 1.00 78.75 244 ASN A C 1
ATOM 1822 O O . ASN A 1 244 ? 7.929 -3.194 -21.616 1.00 78.75 244 ASN A O 1
ATOM 1826 N N . TYR A 1 245 ? 6.107 -2.268 -20.713 1.00 78.50 245 TYR A N 1
ATOM 1827 C CA . TYR A 1 245 ? 6.032 -1.153 -21.649 1.00 78.50 245 TYR A CA 1
ATOM 1828 C C . TYR A 1 245 ? 7.192 -0.169 -21.446 1.00 78.50 245 TYR A C 1
ATOM 1830 O O . TYR A 1 245 ? 7.880 0.177 -22.407 1.00 78.50 245 TYR A O 1
ATOM 1838 N N . LEU A 1 246 ? 7.472 0.199 -20.191 1.00 76.38 246 LEU A N 1
ATOM 1839 C CA . LEU A 1 246 ? 8.579 1.093 -19.838 1.00 76.38 246 LEU A CA 1
ATOM 1840 C C . LEU A 1 246 ? 9.935 0.532 -20.275 1.00 76.38 246 LEU A C 1
ATOM 1842 O O . LEU A 1 246 ? 10.726 1.266 -20.858 1.00 76.38 246 LEU A O 1
ATOM 1846 N N . LEU A 1 247 ? 10.167 -0.770 -20.070 1.00 75.25 247 LEU A N 1
ATOM 1847 C CA . LEU A 1 247 ? 11.387 -1.452 -20.523 1.00 75.25 247 LEU A CA 1
ATOM 1848 C C . LEU A 1 247 ? 11.579 -1.388 -22.048 1.00 75.25 247 LEU A C 1
ATOM 1850 O O . LEU A 1 247 ? 12.709 -1.331 -22.532 1.00 75.25 247 LEU A O 1
ATOM 1854 N N . GLN A 1 248 ? 10.491 -1.417 -22.823 1.00 69.75 248 GLN A N 1
ATOM 1855 C CA . GLN A 1 248 ? 10.573 -1.400 -24.284 1.00 69.75 248 GLN A CA 1
ATOM 1856 C C . GLN A 1 248 ? 10.809 -0.017 -24.866 1.00 69.75 248 GLN A C 1
ATOM 1858 O O . GLN A 1 248 ? 11.570 0.090 -25.824 1.00 69.75 248 GLN A O 1
ATOM 1863 N N . ILE A 1 249 ? 10.185 1.024 -24.312 1.00 69.75 249 ILE A N 1
ATOM 1864 C CA . ILE A 1 249 ? 10.412 2.397 -24.783 1.00 69.75 249 ILE A CA 1
ATOM 1865 C C . ILE A 1 249 ? 11.892 2.747 -24.673 1.00 69.75 249 ILE A C 1
ATOM 1867 O O . ILE A 1 249 ? 12.474 3.273 -25.612 1.00 69.75 249 ILE A O 1
ATOM 1871 N N . THR A 1 250 ? 12.527 2.400 -23.560 1.00 64.88 250 THR A N 1
ATOM 1872 C CA . THR A 1 250 ? 13.948 2.684 -23.357 1.00 64.88 250 THR A CA 1
ATOM 1873 C C . THR A 1 250 ? 14.859 1.846 -24.241 1.00 64.88 250 THR A C 1
ATOM 1875 O O . THR A 1 250 ? 15.844 2.369 -24.754 1.00 64.88 250 THR A O 1
ATOM 1878 N N . GLY A 1 251 ? 14.519 0.574 -24.485 1.00 62.16 251 GLY A N 1
ATOM 1879 C CA . GLY A 1 251 ? 15.219 -0.237 -25.487 1.00 62.16 251 GLY A CA 1
ATOM 1880 C C . GLY A 1 251 ? 15.132 0.383 -26.887 1.00 62.16 251 GLY A C 1
ATOM 1881 O O . GLY A 1 251 ? 16.115 0.396 -27.623 1.00 62.16 251 GLY A O 1
ATOM 1882 N N . PHE A 1 252 ? 13.983 0.978 -27.218 1.00 57.25 252 PHE A N 1
ATOM 1883 C CA . PHE A 1 252 ? 13.787 1.734 -28.451 1.00 57.25 252 PHE A CA 1
ATOM 1884 C C . PHE A 1 252 ? 14.644 2.992 -28.525 1.00 57.25 252 PHE A C 1
ATOM 1886 O O . PHE A 1 252 ? 15.345 3.179 -29.519 1.00 57.25 252 PHE A O 1
ATOM 1893 N N . THR A 1 253 ? 14.623 3.827 -27.485 1.00 57.84 253 THR A N 1
ATOM 1894 C CA . THR A 1 253 ? 15.424 5.057 -27.427 1.00 57.84 253 THR A CA 1
ATOM 1895 C C . THR A 1 253 ? 16.914 4.749 -27.581 1.00 57.84 253 THR A C 1
ATOM 1897 O O . THR A 1 253 ? 17.585 5.373 -28.397 1.00 57.84 253 THR A O 1
ATOM 1900 N N . ASN A 1 254 ? 17.413 3.710 -26.904 1.00 57.59 254 ASN A N 1
ATOM 1901 C CA . ASN A 1 254 ? 18.809 3.281 -27.026 1.00 57.59 254 ASN A CA 1
ATOM 1902 C C . ASN A 1 254 ? 19.171 2.800 -28.445 1.00 57.59 254 ASN A C 1
ATOM 1904 O O . ASN A 1 254 ? 20.311 2.980 -28.875 1.00 57.59 254 ASN A O 1
ATOM 1908 N N . SER A 1 255 ? 18.217 2.213 -29.182 1.00 53.16 255 SER A N 1
ATOM 1909 C CA . SER A 1 255 ? 18.423 1.795 -30.577 1.00 53.16 255 SER A CA 1
ATOM 1910 C C . SER A 1 255 ? 18.463 2.971 -31.563 1.00 53.16 255 SER A C 1
ATOM 1912 O O . SER A 1 255 ? 19.188 2.909 -32.551 1.00 53.16 255 SER A O 1
ATOM 1914 N N . LEU A 1 256 ? 17.724 4.053 -31.286 1.00 56.09 256 LEU A N 1
ATOM 1915 C CA . LEU A 1 256 ? 17.690 5.259 -32.122 1.00 56.09 256 LEU A CA 1
ATOM 1916 C C . LEU A 1 256 ? 18.926 6.144 -31.912 1.00 56.09 256 LEU A C 1
ATOM 1918 O O . LEU A 1 256 ? 19.415 6.735 -32.870 1.00 56.09 256 LEU A O 1
ATOM 1922 N N . ASP A 1 257 ? 19.475 6.166 -30.695 1.00 53.06 257 ASP A N 1
ATOM 1923 C CA . ASP A 1 257 ? 20.710 6.890 -30.362 1.00 53.06 257 ASP A CA 1
ATOM 1924 C C . ASP A 1 257 ? 21.996 6.171 -30.829 1.00 53.06 257 ASP A C 1
ATOM 1926 O O . ASP A 1 257 ? 23.103 6.624 -30.535 1.00 53.06 257 ASP A O 1
ATOM 1930 N N . GLY A 1 258 ? 21.888 5.040 -31.542 1.00 51.88 258 GLY A N 1
ATOM 1931 C CA . GLY A 1 258 ? 23.042 4.306 -32.083 1.00 51.88 258 GLY A CA 1
ATOM 1932 C C . GLY A 1 258 ? 23.967 3.702 -31.019 1.00 51.88 258 GLY A C 1
ATOM 1933 O O . GLY A 1 258 ? 25.099 3.339 -31.321 1.00 51.88 258 GLY A O 1
ATOM 1934 N N . ARG A 1 259 ? 23.502 3.586 -29.769 1.00 52.34 259 ARG A N 1
ATOM 1935 C CA . ARG A 1 259 ? 24.281 3.086 -28.619 1.00 52.34 259 ARG A CA 1
ATOM 1936 C C . ARG A 1 259 ? 24.189 1.571 -28.418 1.00 52.34 259 ARG A C 1
ATOM 1938 O O . ARG A 1 259 ? 24.663 1.059 -27.410 1.00 52.34 259 ARG A O 1
ATOM 1945 N N . ALA A 1 260 ? 23.576 0.863 -29.364 1.00 45.78 260 ALA A N 1
ATOM 1946 C CA . ALA A 1 260 ? 23.506 -0.593 -29.403 1.00 45.78 260 ALA A CA 1
ATOM 1947 C C . ALA A 1 260 ? 24.549 -1.171 -30.383 1.00 45.78 260 ALA A C 1
ATOM 1949 O O . ALA A 1 260 ? 24.187 -1.852 -31.342 1.00 45.78 260 ALA A O 1
ATOM 1950 N N . ALA A 1 261 ? 25.827 -0.862 -30.150 1.00 38.12 261 ALA A N 1
ATOM 1951 C CA . ALA A 1 261 ? 26.977 -1.543 -30.744 1.00 38.12 261 ALA A CA 1
ATOM 1952 C C . ALA A 1 261 ? 28.060 -1.725 -29.675 1.00 38.12 261 ALA A C 1
ATOM 1954 O O . ALA A 1 261 ? 28.371 -0.721 -28.993 1.00 38.12 261 ALA A O 1
#

Nearest PDB structures (foldseek):
  6gv1-assembly1_A  TM=4.784E-01  e=1.328E-03  Escherichia coli K-12
  9b3k-assembly1_Z  TM=4.660E-01  e=1.120E-03  Staphylococcus aureus
  8ttf-assembly1_A  TM=4.780E-01  e=4.382E-03  Staphylococcus aureus
  8tte-assembly1_A  TM=5.029E-01  e=9.853E-03  Staphylococcus aureus
  9b3m-assembly1_A  TM=4.742E-01  e=8.308E-03  Staphylococcus aureus

InterPro domains:
  IPR011701 Major facilitator superfamily [PF07690] (6-163)
  IPR020846 Major facilitator superfamily domain [PS50850] (1-261)
  IPR036259 MFS transporter superfamily [SSF103473] (5-163)

Foldseek 3Di:
DVLLLVLQLQVLCLVVVCVVQVHDSVLSCLLSVLLVVLLVVLLVPLVVCCVPVNLVCSQPVLQVVLVVLVVQCVPDPHVVSSSVSSNSSSSSNNNCVNSVLVVLVVVDDPLCSVLSVVLSVLVSVVSNLCNSVLSCQCVLCCVQQPDDSVVSCCLVVLLVLLLVLLVVVVVVLVVVQVVVCVVVVNDRDLVSLVPLLVVLVCLQVVLVVQLVVQSHNVHDPVRNSSSSSSNSNSSNSNSVSVSVSSVVVSVVVCVVVVVPD

Mean predicted aligned error: 7.16 Å